Protein AF-0000000084550236 (afdb_homodimer)

Secondary structure (DSSP, 8-state):
--S--TTSBPPP-EEEETTS-EEEHHHHHHH-SS-EEEEEE---TT-HHHHHHHHHHHHTHHHHHHTTEEEEEEE---HHHHHHHHHHH--SS-EEE-TTSHHHHHTT--EE-TTSSB--SSSEE--EEEEE-TTSBEEEEEEESSSSSPPPHHHHHHHHHHHHHTB-/--S--TTSBPPP-EEEETTS-EEEHHHHHHH-SS-EEEEEE---TT-HHHHHHHHHHHHTHHHHHHTTEEEEEEE---HHHHHHHHHHH--SS-EEE-TTSHHHHHTT--EE-TTSSB--SSSEE--EEEEE-TTSBEEEEEEESSSSSPPPHHHHHHHHHHHHHTB-

InterPro domains:
  IPR000866 Alkyl hydroperoxide reductase subunit C/ Thiol specific antioxidant [PF00578] (7-140)
  IPR013766 Thioredoxin domain [PS51352] (4-165)
  IPR036249 Thioredoxin-like superfamily [SSF52833] (3-163)
  IPR050553 Thioredoxin family ResA/DsbE subfamily [PTHR42852] (9-162)

Radius of gyration: 19.86 Å; Cα contacts (8 Å, |Δi|>4): 661; chains: 2; bounding box: 47×57×42 Å

Solvent-accessible surface area (backbone atoms only — not comparable to full-atom values): 17914 Å² total; per-residue (Å²): 76,69,77,66,54,64,50,33,74,54,73,77,48,77,34,43,28,80,84,72,43,77,50,36,49,67,60,50,45,72,70,43,83,68,32,28,37,38,41,36,34,41,39,34,82,86,35,65,62,45,51,52,49,54,50,48,43,54,76,45,42,65,57,35,56,76,65,41,34,46,57,40,34,34,28,54,61,57,65,72,56,46,52,52,46,42,71,73,65,57,64,89,54,55,47,28,46,33,82,80,41,57,55,40,60,60,67,60,42,40,66,44,49,90,72,36,52,40,66,64,91,66,66,38,47,27,36,28,39,36,31,25,40,45,83,39,26,25,72,39,44,35,41,27,68,53,84,53,36,61,55,47,62,69,32,50,51,49,48,51,53,52,45,67,77,26,52,108,76,68,77,65,56,62,49,32,73,54,74,78,48,75,35,42,28,80,85,71,44,78,48,36,48,68,58,49,44,71,69,44,84,66,32,27,37,37,41,34,35,40,41,35,82,86,37,66,63,45,50,52,51,53,50,48,41,53,76,46,41,66,57,36,56,76,65,41,34,47,60,38,34,36,27,54,62,59,66,71,57,45,52,52,46,42,71,73,65,56,64,89,54,57,48,27,46,33,83,83,42,56,55,41,62,60,66,61,44,41,66,42,48,90,72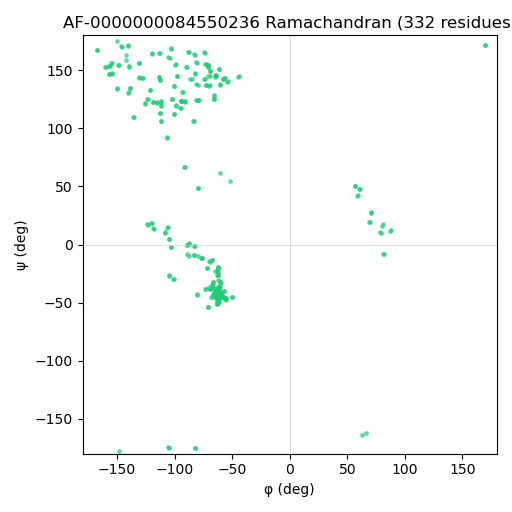,36,53,41,67,61,93,63,65,40,48,26,34,29,39,37,31,24,42,44,84,38,26,24,74,40,45,35,41,27,66,53,84,54,36,62,55,46,63,69,31,50,50,48,48,50,52,52,45,66,76,26,54,108

pLDDT: mean 95.62, std 6.01, range [46.59, 98.81]

Nearest PDB structures (foldseek):
  3hjp-assembly2_D  TM=8.798E-01  e=1.844E-13  Saccharolobus solfataricus
  5epf-assembly1_A  TM=8.541E-01  e=7.978E-12  Mycobacterium tuberculosis H37Rv
  5enu-assembly2_B  TM=8.609E-01  e=2.046E-11  Burkholderia ambifaria MC40-6
  3drn-assembly2_B  TM=8.701E-01  e=5.588E-11  Saccharolobus solfataricus
  3gkn-assembly1_A  TM=8.193E-01  e=4.082E-11  Xanthomonas campestris pv. campestris

Structure (mmCIF, N/CA/C/O backbone):
data_AF-0000000084550236-model_v1
#
loop_
_entity.id
_entity.type
_entity.pdbx_description
1 polymer 'Putative peroxiredoxin'
#
loop_
_atom_site.group_PDB
_atom_site.id
_atom_site.type_symbol
_atom_site.label_atom_id
_atom_site.label_alt_id
_atom_site.label_comp_id
_atom_site.label_asym_id
_atom_site.label_entity_id
_atom_site.label_seq_id
_atom_site.pdbx_PDB_ins_code
_atom_site.Cartn_x
_atom_site.Cartn_y
_atom_site.Cartn_z
_atom_site.occupancy
_atom_site.B_iso_or_equiv
_atom_site.auth_seq_id
_atom_site.auth_comp_id
_atom_site.auth_asym_id
_atom_site.auth_atom_id
_atom_site.pdbx_PDB_model_num
ATOM 1 N N . MET A 1 1 ? 1.562 -8.422 13.391 1 46.66 1 MET A N 1
ATOM 2 C CA . MET A 1 1 ? 0.254 -8.086 12.828 1 46.66 1 MET A CA 1
ATOM 3 C C . MET A 1 1 ? 0.052 -6.578 12.781 1 46.66 1 MET A C 1
ATOM 5 O O . MET A 1 1 ? 0.653 -5.84 13.562 1 46.66 1 MET A O 1
ATOM 9 N N . SER A 1 2 ? -0.593 -6.242 11.547 1 56.19 2 SER A N 1
ATOM 10 C CA . SER A 1 2 ? -0.972 -4.836 11.469 1 56.19 2 SER A CA 1
ATOM 11 C C . SER A 1 2 ? -1.612 -4.359 12.766 1 56.19 2 SER A C 1
ATOM 13 O O . SER A 1 2 ? -2.283 -5.129 13.453 1 56.19 2 SER A O 1
ATOM 15 N N . VAL A 1 3 ? -1.374 -3.135 13.125 1 72.88 3 VAL A N 1
ATOM 16 C CA . VAL A 1 3 ? -1.772 -2.545 14.398 1 72.88 3 VAL A CA 1
ATOM 17 C C . VAL A 1 3 ? -3.295 -2.486 14.484 1 72.88 3 VAL A C 1
ATOM 19 O O . VAL A 1 3 ? -3.861 -2.512 15.578 1 72.88 3 VAL A O 1
ATOM 22 N N . PHE A 1 4 ? -3.953 -2.502 13.383 1 90.69 4 PHE A N 1
ATOM 23 C CA . PHE A 1 4 ? -5.41 -2.508 13.398 1 90.69 4 PHE A CA 1
ATOM 24 C C . PHE A 1 4 ? -5.969 -3.016 12.078 1 90.69 4 PHE A C 1
ATOM 26 O O . PHE A 1 4 ? -5.285 -2.963 11.047 1 90.69 4 PHE A O 1
ATOM 33 N N . GLN A 1 5 ? -7.168 -3.594 12.133 1 94.44 5 GLN A N 1
ATOM 34 C CA . GLN A 1 5 ? -7.898 -4.113 10.984 1 94.44 5 GLN A CA 1
ATOM 35 C C . GLN A 1 5 ? -9.023 -3.166 10.57 1 94.44 5 GLN A C 1
ATOM 37 O O . GLN A 1 5 ? -9.32 -2.201 11.281 1 94.44 5 GLN A O 1
ATOM 42 N N . LEU A 1 6 ? -9.594 -3.396 9.43 1 97 6 LEU A N 1
ATOM 43 C CA . LEU A 1 6 ? -10.781 -2.637 9.062 1 97 6 LEU A CA 1
ATOM 44 C C . LEU A 1 6 ? -11.852 -2.738 10.141 1 97 6 LEU A C 1
ATOM 46 O O . LEU A 1 6 ? -12.023 -3.795 10.75 1 97 6 LEU A O 1
ATOM 50 N N . ASN A 1 7 ? -12.508 -1.685 10.406 1 97.44 7 ASN A N 1
ATOM 51 C CA . ASN A 1 7 ? -13.625 -1.585 11.336 1 97.44 7 ASN A CA 1
ATOM 52 C C . ASN A 1 7 ? -13.141 -1.446 12.781 1 97.44 7 ASN A C 1
ATOM 54 O O . ASN A 1 7 ? -13.945 -1.234 13.688 1 97.44 7 ASN A O 1
ATOM 58 N N . ASP A 1 8 ? -11.867 -1.597 13.016 1 97.56 8 ASP A N 1
ATOM 59 C CA . ASP A 1 8 ? -11.305 -1.291 14.32 1 97.56 8 ASP A CA 1
ATOM 60 C C . ASP A 1 8 ? -11.289 0.215 14.578 1 97.56 8 ASP A C 1
ATOM 62 O O . ASP A 1 8 ? -11.297 1.01 13.633 1 97.56 8 ASP A O 1
ATOM 66 N N . GLN A 1 9 ? -11.312 0.569 15.859 1 97.25 9 GLN A N 1
ATOM 67 C CA . GLN A 1 9 ? -11.039 1.955 16.219 1 97.25 9 GLN A CA 1
ATOM 68 C C . GLN A 1 9 ? -9.602 2.342 15.891 1 97.25 9 GLN A C 1
ATOM 70 O O . GLN A 1 9 ? -8.664 1.632 16.25 1 97.25 9 GLN A O 1
ATOM 75 N N . ALA A 1 10 ? -9.484 3.398 15.117 1 97.81 10 ALA A N 1
ATOM 76 C CA . ALA A 1 10 ? -8.133 3.861 14.82 1 97.81 10 ALA A CA 1
ATOM 77 C C . ALA A 1 10 ? -7.418 4.336 16.078 1 97.81 10 ALA A C 1
ATOM 79 O O . ALA A 1 10 ? -8.047 4.902 16.984 1 97.81 10 ALA A O 1
ATOM 80 N N . PRO A 1 11 ? -6.164 4.121 16.156 1 97.81 11 PRO A N 1
ATOM 81 C CA . PRO A 1 11 ? -5.418 4.656 17.297 1 97.81 11 PRO A CA 1
ATOM 82 C C . PRO A 1 11 ? -5.535 6.176 17.422 1 97.81 11 PRO A C 1
ATOM 84 O O . PRO A 1 11 ? -5.539 6.883 16.406 1 97.81 11 PRO A O 1
ATOM 87 N N . ASP A 1 12 ? -5.613 6.594 18.625 1 97.56 12 ASP A N 1
ATOM 88 C CA . ASP A 1 12 ? -5.676 8.031 18.875 1 97.56 12 ASP A CA 1
ATOM 89 C C . ASP A 1 12 ? -4.332 8.695 18.594 1 97.56 12 ASP A C 1
ATOM 91 O O . ASP A 1 12 ? -3.289 8.039 18.609 1 97.56 12 ASP A O 1
ATOM 95 N N . PHE A 1 13 ? -4.41 9.969 18.234 1 98.12 13 PHE A N 1
ATOM 96 C CA . PHE A 1 13 ? -3.195 10.75 18.062 1 98.12 13 PHE A CA 1
ATOM 97 C C . PHE A 1 13 ? -3.445 12.211 18.422 1 98.12 13 PHE A C 1
ATOM 99 O O . PHE A 1 13 ? -4.59 12.664 18.438 1 98.12 13 PHE A O 1
ATOM 106 N N . LYS A 1 14 ? -2.393 12.852 18.797 1 98.12 14 LYS A N 1
ATOM 107 C CA . LYS A 1 14 ? -2.354 14.289 19.047 1 98.12 14 LYS A CA 1
ATOM 108 C C . LYS A 1 14 ? -1.112 14.93 18.438 1 98.12 14 LYS A C 1
ATOM 110 O O . LYS A 1 14 ? 0.011 14.656 18.859 1 98.12 14 LYS A O 1
ATOM 115 N N . LEU A 1 15 ? -1.327 15.711 17.406 1 98.38 15 LEU A N 1
ATOM 116 C CA . LEU A 1 15 ? -0.234 16.328 16.656 1 98.38 15 LEU A CA 1
ATOM 117 C C . LEU A 1 15 ? -0.474 17.812 16.469 1 98.38 15 LEU A C 1
ATOM 119 O O . LEU A 1 15 ? -1.616 18.281 16.531 1 98.38 15 LEU A O 1
ATOM 123 N N . THR A 1 16 ? 0.614 18.531 16.266 1 97.94 16 THR A N 1
ATOM 124 C CA . THR A 1 16 ? 0.529 19.953 15.969 1 97.94 16 THR A CA 1
ATOM 125 C C . THR A 1 16 ? 0.694 20.203 14.469 1 97.94 16 THR A C 1
ATOM 127 O O . THR A 1 16 ? 1.575 19.625 13.828 1 97.94 16 THR A O 1
ATOM 130 N N . GLY A 1 17 ? -0.164 21.094 13.914 1 97.69 17 GLY A N 1
ATOM 131 C CA . GLY A 1 17 ? -0.051 21.453 12.508 1 97.69 17 GLY A CA 1
ATOM 132 C C . GLY A 1 17 ? 0.907 22.594 12.266 1 97.69 17 GLY A C 1
ATOM 133 O O . GLY A 1 17 ? 1.314 23.281 13.203 1 97.69 17 GLY A O 1
ATOM 134 N N . LEU A 1 18 ? 1.233 22.719 11.023 1 96.44 18 LEU A N 1
ATOM 135 C CA . LEU A 1 18 ? 2.047 23.875 10.641 1 96.44 18 LEU A CA 1
ATOM 136 C C . LEU A 1 18 ? 1.309 25.172 10.922 1 96.44 18 LEU A C 1
ATOM 138 O O . LEU A 1 18 ? 1.926 26.234 10.992 1 96.44 18 LEU A O 1
ATOM 142 N N . ASP A 1 19 ? 0.058 25.094 11.055 1 95.19 19 ASP A N 1
ATOM 143 C CA . ASP A 1 19 ? -0.766 26.25 11.391 1 95.19 19 ASP A CA 1
ATOM 144 C C . ASP A 1 19 ? -0.766 26.5 12.898 1 95.19 19 ASP A C 1
ATOM 146 O O . ASP A 1 19 ? -1.503 27.359 13.391 1 95.19 19 ASP A O 1
ATOM 150 N N . ARG A 1 20 ? -0.09 25.688 13.703 1 95.44 20 ARG A N 1
ATOM 151 C CA . ARG A 1 20 ? 0.132 25.812 15.141 1 95.44 20 ARG A CA 1
ATOM 152 C C . ARG A 1 20 ? -1.101 25.359 15.922 1 95.44 20 ARG A C 1
ATOM 154 O O . ARG A 1 20 ? -1.17 25.547 17.141 1 95.44 20 ARG A O 1
ATOM 161 N N . LYS A 1 21 ? -1.984 24.797 15.242 1 96.88 21 LYS A N 1
ATOM 162 C CA . LYS A 1 21 ? -3.143 24.203 15.906 1 96.88 21 LYS A CA 1
ATOM 163 C C . LYS A 1 21 ? -2.873 22.75 16.297 1 96.88 21 LYS A C 1
ATOM 165 O O . LYS A 1 21 ? -2.055 22.078 15.672 1 96.88 21 LYS A O 1
ATOM 170 N N . GLU A 1 22 ? -3.586 22.359 17.344 1 97.44 22 GLU A N 1
ATOM 171 C CA . GLU A 1 22 ? -3.5 20.969 17.781 1 97.44 22 GLU A CA 1
ATOM 172 C C . GLU A 1 22 ? -4.605 20.125 17.156 1 97.44 22 GLU A C 1
ATOM 174 O O . GLU A 1 22 ? -5.77 20.531 17.156 1 97.44 22 GLU A O 1
ATOM 179 N N . TYR A 1 23 ? -4.234 19.047 16.625 1 97.62 23 TYR A N 1
ATOM 180 C CA . TYR A 1 23 ? -5.16 18.078 16.062 1 97.62 23 TYR A CA 1
ATOM 181 C C . TYR A 1 23 ? -5.172 16.797 16.891 1 97.62 23 TYR A C 1
ATOM 183 O O . TYR A 1 23 ? -4.188 16.062 16.906 1 97.62 23 TYR A O 1
ATOM 191 N N . HIS A 1 24 ? -6.188 16.641 17.594 1 97.88 24 HIS A N 1
ATOM 192 C CA . HIS A 1 24 ? -6.434 15.469 18.422 1 97.88 24 HIS A CA 1
ATOM 193 C C . HIS A 1 24 ? -7.594 14.641 17.891 1 97.88 24 HIS A C 1
ATOM 195 O O . HIS A 1 24 ? -8.719 15.141 17.781 1 97.88 24 HIS A O 1
ATOM 201 N N . LEU A 1 25 ? -7.32 13.352 17.531 1 97.62 25 LEU A N 1
ATOM 202 C CA . LEU A 1 25 ? -8.344 12.539 16.875 1 97.62 25 LEU A CA 1
ATOM 203 C C . LEU A 1 25 ? -9.617 12.492 17.719 1 97.62 25 LEU A C 1
ATOM 205 O O . LEU A 1 25 ? -10.719 12.703 17.203 1 97.62 25 LEU A O 1
ATOM 209 N N . ALA A 1 26 ? -9.484 12.273 19 1 96.31 26 ALA A N 1
ATOM 210 C CA . ALA A 1 26 ? -10.641 12.172 19.891 1 96.31 26 ALA A CA 1
ATOM 211 C C . ALA A 1 26 ? -11.492 13.438 19.828 1 96.31 26 ALA A C 1
ATOM 213 O O . ALA A 1 26 ? -12.719 13.359 19.734 1 96.31 26 ALA A O 1
ATOM 214 N N . ASP A 1 27 ? -10.828 14.547 19.875 1 96.31 27 ASP A N 1
ATOM 215 C CA . ASP A 1 27 ? -11.523 15.82 19.812 1 96.31 27 ASP A CA 1
ATOM 216 C C . ASP A 1 27 ? -12.195 16.016 18.453 1 96.31 27 ASP A C 1
ATOM 218 O O . ASP A 1 27 ? -13.328 16.516 18.391 1 96.31 27 ASP A O 1
ATOM 222 N N . MET A 1 28 ? -11.508 15.656 17.406 1 95.56 28 MET A N 1
ATOM 223 C CA . MET A 1 28 ? -12.031 15.805 16.047 1 95.56 28 MET A CA 1
ATOM 224 C C . MET A 1 28 ? -13.281 14.945 15.852 1 95.56 28 MET A C 1
ATOM 226 O O . MET A 1 28 ? -14.227 15.367 15.188 1 95.56 28 MET A O 1
ATOM 230 N N . LEU A 1 29 ? -13.25 13.75 16.391 1 94.94 29 LEU A N 1
ATOM 231 C CA . LEU A 1 29 ? -14.391 12.844 16.266 1 94.94 29 LEU A CA 1
ATOM 232 C C . LEU A 1 29 ? -15.594 13.375 17.031 1 94.94 29 LEU A C 1
ATOM 234 O O . LEU A 1 29 ? -16.734 13.219 16.609 1 94.94 29 LEU A O 1
ATOM 238 N N . GLU A 1 30 ? -15.375 13.992 18.109 1 93.56 30 GLU A N 1
ATOM 239 C CA . GLU A 1 30 ? -16.438 14.555 18.922 1 93.56 30 GLU A CA 1
ATOM 240 C C . GLU A 1 30 ? -17.094 15.75 18.234 1 93.56 30 GLU A C 1
ATOM 242 O O . GLU A 1 30 ? -18.312 15.93 18.312 1 93.56 30 GLU A O 1
ATOM 247 N N . GLN A 1 31 ? -16.281 16.484 17.609 1 86.81 31 GLN A N 1
ATOM 248 C CA . GLN A 1 31 ? -16.75 17.719 16.984 1 86.81 31 GLN A CA 1
ATOM 249 C C . GLN A 1 31 ? -17.219 17.453 15.547 1 86.81 31 GLN A C 1
ATOM 251 O O . GLN A 1 31 ? -17.766 18.344 14.898 1 86.81 31 GLN A O 1
ATOM 256 N N . ASN A 1 32 ? -17.125 16.281 15.172 1 71.25 32 ASN A N 1
ATOM 257 C CA . ASN A 1 32 ? -17.219 15.953 13.75 1 71.25 32 ASN A CA 1
ATOM 258 C C . ASN A 1 32 ? -18.672 15.922 13.273 1 71.25 32 ASN A C 1
ATOM 260 O O . ASN A 1 32 ? -19.531 15.375 13.953 1 71.25 32 ASN A O 1
ATOM 264 N N . ASP A 1 33 ? -18.906 16.641 12.359 1 78.94 33 ASP A N 1
ATOM 265 C CA . ASP A 1 33 ? -20.188 16.703 11.656 1 78.94 33 ASP A CA 1
ATOM 266 C C . ASP A 1 33 ? -20.312 15.547 10.656 1 78.94 33 ASP A C 1
ATOM 268 O O . ASP A 1 33 ? -20.625 15.766 9.484 1 78.94 33 ASP A O 1
ATOM 272 N N . GLU A 1 34 ? -20.047 14.438 11.062 1 86.81 34 GLU A N 1
ATOM 273 C CA . GLU A 1 34 ? -20.234 13.219 10.281 1 86.81 34 GLU A CA 1
ATOM 274 C C . GLU A 1 34 ? -19.219 13.141 9.141 1 86.81 34 GLU A C 1
ATOM 276 O O . GLU A 1 34 ? -19.516 12.578 8.078 1 86.81 34 GLU A O 1
ATOM 281 N N . LYS A 1 35 ? -18.125 13.742 9.367 1 94.38 35 LYS A N 1
ATOM 282 C CA . LYS A 1 35 ? -17.094 13.727 8.336 1 94.38 35 LYS A CA 1
ATOM 283 C C . LYS A 1 35 ? -16.219 12.477 8.453 1 94.38 35 LYS A C 1
ATOM 285 O O . LYS A 1 35 ? -15.922 12.023 9.555 1 94.38 35 LYS A O 1
ATOM 290 N N . TRP A 1 36 ? -15.883 12 7.266 1 98.06 36 TRP A N 1
ATOM 291 C CA . TRP A 1 36 ? -14.789 11.031 7.234 1 98.06 36 TRP A CA 1
ATOM 292 C C . TRP A 1 36 ? -13.438 11.734 7.285 1 98.06 36 TRP A C 1
ATOM 294 O O . TRP A 1 36 ? -13.344 12.938 7 1 98.06 36 TRP A O 1
ATOM 304 N N . LEU A 1 37 ? -12.406 11.016 7.742 1 98.19 37 LEU A N 1
ATOM 305 C CA . LEU A 1 37 ? -11.039 11.523 7.777 1 98.19 37 LEU A CA 1
ATOM 306 C C . LEU A 1 37 ? -10.141 10.727 6.844 1 98.19 37 LEU A C 1
ATOM 308 O O . LEU A 1 37 ? -10.117 9.492 6.902 1 98.19 37 LEU A O 1
ATOM 312 N N . LEU A 1 38 ? -9.555 11.375 5.957 1 98.56 38 LEU A N 1
ATOM 313 C CA . LEU A 1 38 ? -8.484 10.789 5.164 1 98.56 38 LEU A CA 1
ATOM 314 C C . LEU A 1 38 ? -7.117 11.234 5.68 1 98.56 38 LEU A C 1
ATOM 316 O O . LEU A 1 38 ? -6.781 12.422 5.602 1 98.56 38 LEU A O 1
ATOM 320 N N . LEU A 1 39 ? -6.355 10.297 6.238 1 98.75 39 LEU A N 1
ATOM 321 C CA . LEU A 1 39 ? -5.023 10.547 6.777 1 98.75 39 LEU A CA 1
ATOM 322 C C . LEU A 1 39 ? -3.949 10.055 5.812 1 98.75 39 LEU A C 1
ATOM 324 O O . LEU A 1 39 ? -3.957 8.891 5.406 1 98.75 39 LEU A O 1
ATOM 328 N N . ILE A 1 40 ? -3.064 10.938 5.461 1 98.75 40 ILE A N 1
ATOM 329 C CA . ILE A 1 40 ? -1.996 10.586 4.531 1 98.75 40 ILE A CA 1
ATOM 330 C C . ILE A 1 40 ? -0.641 10.914 5.152 1 98.75 40 ILE A C 1
ATOM 332 O O . ILE A 1 40 ? -0.386 12.055 5.535 1 98.75 40 ILE A O 1
ATOM 336 N N . TYR A 1 41 ? 0.158 9.93 5.27 1 98.75 41 TYR A N 1
ATOM 337 C CA . TYR A 1 41 ? 1.542 10.125 5.688 1 98.75 41 TYR A CA 1
ATOM 338 C C . TYR A 1 41 ? 2.465 10.234 4.48 1 98.75 41 TYR A C 1
ATOM 340 O O . TYR A 1 41 ? 2.451 9.375 3.6 1 98.75 41 TYR A O 1
ATOM 348 N N . PHE A 1 42 ? 3.203 11.312 4.387 1 98.5 42 PHE A N 1
ATOM 349 C CA . PHE A 1 42 ? 4.137 11.453 3.275 1 98.5 42 PHE A CA 1
ATOM 350 C C . PHE A 1 42 ? 5.566 11.578 3.781 1 98.5 42 PHE A C 1
ATOM 352 O O . PHE A 1 42 ? 5.789 11.867 4.961 1 98.5 42 PHE A O 1
ATOM 359 N N . ARG A 1 43 ? 6.582 11.414 2.949 1 98.19 43 ARG A N 1
ATOM 360 C CA . ARG A 1 43 ? 7.984 11.312 3.348 1 98.19 43 ARG A CA 1
ATOM 361 C C . ARG A 1 43 ? 8.516 12.648 3.84 1 98.19 43 ARG A C 1
ATOM 363 O O . ARG A 1 43 ? 9.086 12.734 4.93 1 98.19 43 ARG A O 1
ATOM 370 N N . GLY A 1 44 ? 8.32 13.594 2.984 1 97.75 44 GLY A N 1
ATOM 371 C CA . GLY A 1 44 ? 8.836 14.922 3.252 1 97.75 44 GLY A CA 1
ATOM 372 C C . GLY A 1 44 ? 8.75 15.852 2.053 1 97.75 44 GLY A C 1
ATOM 373 O O . GLY A 1 44 ? 8.453 15.406 0.942 1 97.75 44 GLY A O 1
ATOM 374 N N . SER A 1 45 ? 9.047 17.109 2.324 1 97.44 45 SER A N 1
ATOM 375 C CA . SER A 1 45 ? 8.953 18.125 1.288 1 97.44 45 SER A CA 1
ATOM 376 C C . SER A 1 45 ? 10.031 17.953 0.229 1 97.44 45 SER A C 1
ATOM 378 O O . SER A 1 45 ? 9.93 18.5 -0.87 1 97.44 45 SER A O 1
ATOM 380 N N . TRP A 1 46 ? 11.039 17.188 0.494 1 97 46 TRP A N 1
ATOM 381 C CA . TRP A 1 46 ? 12.172 16.984 -0.405 1 97 46 TRP A CA 1
ATOM 382 C C . TRP A 1 46 ? 11.852 15.93 -1.457 1 97 46 TRP A C 1
ATOM 384 O O . TRP A 1 46 ? 12.641 15.703 -2.377 1 97 46 TRP A O 1
ATOM 394 N N . CYS A 1 47 ? 10.82 15.266 -1.36 1 97.12 47 CYS A N 1
ATOM 395 C CA . CYS A 1 47 ? 10.461 14.148 -2.225 1 97.12 47 CYS A CA 1
ATOM 396 C C . CYS A 1 47 ? 9.562 14.609 -3.367 1 97.12 47 CYS A C 1
ATOM 398 O O . CYS A 1 47 ? 8.398 14.945 -3.152 1 97.12 47 CYS A O 1
ATOM 400 N N . PRO A 1 48 ? 9.969 14.5 -4.578 1 96.69 48 PRO A N 1
ATOM 401 C CA . PRO A 1 48 ? 9.18 14.984 -5.711 1 96.69 48 PRO A CA 1
ATOM 402 C C . PRO A 1 48 ? 7.852 14.242 -5.863 1 96.69 48 PRO A C 1
ATOM 404 O O . PRO A 1 48 ? 6.828 14.852 -6.18 1 96.69 48 PRO A O 1
ATOM 407 N N . ALA A 1 49 ? 7.891 12.953 -5.68 1 95.88 49 ALA A N 1
ATOM 408 C CA . ALA A 1 49 ? 6.652 12.18 -5.766 1 95.88 49 ALA A CA 1
ATOM 409 C C . ALA A 1 49 ? 5.645 12.641 -4.719 1 95.88 49 ALA A C 1
ATOM 411 O O . ALA A 1 49 ? 4.438 12.672 -4.977 1 95.88 49 ALA A O 1
ATOM 412 N N . CYS A 1 50 ? 6.078 13 -3.543 1 97.12 50 CYS A N 1
ATOM 413 C CA . CYS A 1 50 ? 5.219 13.531 -2.486 1 97.12 50 CYS A CA 1
ATOM 414 C C . CYS A 1 50 ? 4.605 14.859 -2.898 1 97.12 50 CYS A C 1
ATOM 416 O O . CYS A 1 50 ? 3.402 15.07 -2.73 1 97.12 50 CYS A O 1
ATOM 418 N N . MET A 1 51 ? 5.449 15.711 -3.453 1 97.38 51 MET A N 1
ATOM 419 C CA . MET A 1 51 ? 4.957 17.031 -3.861 1 97.38 51 MET A CA 1
ATOM 420 C C . MET A 1 51 ? 3.914 16.891 -4.965 1 97.38 51 MET A C 1
ATOM 422 O O . MET A 1 51 ? 2.891 17.578 -4.941 1 97.38 51 MET A O 1
ATOM 426 N N . GLU A 1 52 ? 4.184 16.016 -5.859 1 96.69 52 GLU A N 1
ATOM 427 C CA . GLU A 1 52 ? 3.215 15.781 -6.93 1 96.69 52 GLU A CA 1
ATOM 428 C C . GLU A 1 52 ? 1.878 15.312 -6.367 1 96.69 52 GLU A C 1
ATOM 430 O O . GLU A 1 52 ? 0.82 15.773 -6.793 1 96.69 52 GLU A O 1
ATOM 435 N N . GLU A 1 53 ? 1.938 14.43 -5.477 1 96.69 53 GLU A N 1
ATOM 436 C CA . GLU A 1 53 ? 0.725 13.898 -4.859 1 96.69 53 GLU A CA 1
ATOM 437 C C . GLU A 1 53 ? -0.034 15 -4.117 1 96.69 53 GLU A C 1
ATOM 439 O O . GLU A 1 53 ? -1.249 15.133 -4.273 1 96.69 53 GLU A O 1
ATOM 444 N N . LEU A 1 54 ? 0.653 15.75 -3.273 1 97.69 54 LEU A N 1
ATOM 445 C CA . LEU A 1 54 ? 0.007 16.797 -2.492 1 97.69 54 LEU A CA 1
ATOM 446 C C . LEU A 1 54 ? -0.607 17.859 -3.404 1 97.69 54 LEU A C 1
ATOM 448 O O . LEU A 1 54 ? -1.701 18.359 -3.133 1 97.69 54 LEU A O 1
ATOM 452 N N . ASP A 1 55 ? 0.0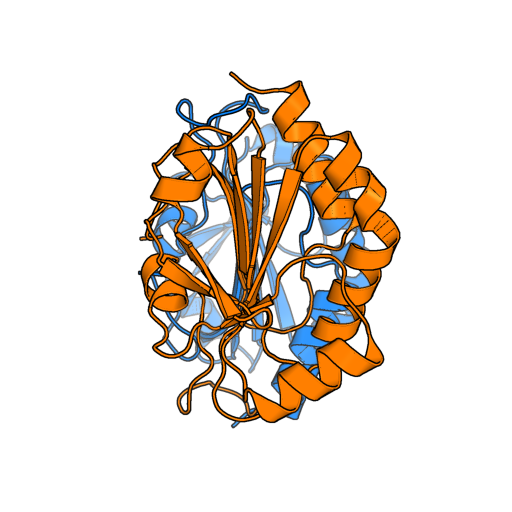72 18.141 -4.512 1 98 55 ASP A N 1
ATOM 453 C CA . ASP A 1 55 ? -0.474 19.078 -5.496 1 98 55 ASP A CA 1
ATOM 454 C C . ASP A 1 55 ? -1.755 18.531 -6.121 1 98 55 ASP A C 1
ATOM 456 O O . ASP A 1 55 ? -2.729 19.266 -6.301 1 98 55 ASP A O 1
ATOM 460 N N . GLU A 1 56 ? -1.701 17.297 -6.422 1 97 56 GLU A N 1
ATOM 461 C CA . GLU A 1 56 ? -2.887 16.656 -6.992 1 97 56 GLU A CA 1
ATOM 462 C C . GLU A 1 56 ? -4.051 16.688 -6.008 1 97 56 GLU A C 1
ATOM 464 O O . GLU A 1 56 ? -5.203 16.891 -6.402 1 97 56 GLU A O 1
ATOM 469 N N . LEU A 1 57 ? -3.785 16.406 -4.766 1 97.5 57 LEU A N 1
ATOM 470 C CA . LEU A 1 57 ? -4.809 16.453 -3.727 1 97.5 57 LEU A CA 1
ATOM 471 C C . LEU A 1 57 ? -5.395 17.859 -3.611 1 97.5 57 LEU A C 1
ATOM 473 O O . LEU A 1 57 ? -6.613 18.016 -3.512 1 97.5 57 LEU A O 1
ATOM 477 N N . GLU A 1 58 ? -4.547 18.844 -3.664 1 97.69 58 GLU A N 1
ATOM 478 C CA . GLU A 1 58 ? -5.008 20.234 -3.615 1 97.69 58 GLU A CA 1
ATOM 479 C C . GLU A 1 58 ? -5.914 20.547 -4.801 1 97.69 58 GLU A C 1
ATOM 481 O O . GLU A 1 58 ? -6.961 21.172 -4.637 1 97.69 58 GLU A O 1
ATOM 486 N N . ASP A 1 59 ? -5.52 20.078 -5.973 1 96.88 59 ASP A N 1
ATOM 487 C CA . ASP A 1 59 ? -6.273 20.328 -7.195 1 96.88 59 ASP A CA 1
ATOM 488 C C . ASP A 1 59 ? -7.672 19.719 -7.117 1 96.88 59 ASP A C 1
ATOM 490 O O . ASP A 1 59 ? -8.586 20.156 -7.812 1 96.88 59 ASP A O 1
ATOM 494 N N . THR A 1 60 ? -7.82 18.75 -6.215 1 95.75 60 THR A N 1
ATOM 495 C CA . THR A 1 60 ? -9.102 18.047 -6.156 1 95.75 60 THR A CA 1
ATOM 496 C C . THR A 1 60 ? -9.742 18.203 -4.781 1 95.75 60 THR A C 1
ATOM 498 O O . THR A 1 60 ? -10.586 17.406 -4.387 1 95.75 60 THR A O 1
ATOM 501 N N . ILE A 1 61 ? -9.32 19.141 -4.047 1 96.5 61 ILE A N 1
ATOM 502 C CA . ILE A 1 61 ? -9.734 19.312 -2.662 1 96.5 61 ILE A CA 1
ATOM 503 C C . ILE A 1 61 ? -11.25 19.531 -2.605 1 96.5 61 ILE A C 1
ATOM 505 O O . ILE A 1 61 ? -11.906 19.141 -1.64 1 96.5 61 ILE A O 1
ATOM 509 N N . SER A 1 62 ? -11.844 20.141 -3.623 1 96.38 62 SER A N 1
ATOM 510 C CA . SER A 1 62 ? -13.273 20.406 -3.682 1 96.38 62 SER A CA 1
ATOM 511 C C . SER A 1 62 ? -14.078 19.109 -3.611 1 96.38 62 SER A C 1
ATOM 513 O O . SER A 1 62 ? -15.172 19.078 -3.045 1 96.38 62 SER A O 1
ATOM 515 N N . TYR A 1 63 ? -13.5 18.062 -4.172 1 95.75 63 TYR A N 1
ATOM 516 C CA . TYR A 1 63 ? -14.172 16.766 -4.086 1 95.75 63 TYR A CA 1
ATOM 517 C C . TYR A 1 63 ? -14.312 16.328 -2.633 1 95.75 63 TYR A C 1
ATOM 519 O O . TYR A 1 63 ? -15.383 15.891 -2.211 1 95.75 63 TYR A O 1
ATOM 527 N N . PHE A 1 64 ? -13.305 16.375 -1.931 1 95.69 64 PHE A N 1
ATOM 528 C CA . PHE A 1 64 ? -13.297 15.906 -0.551 1 95.69 64 PHE A CA 1
ATOM 529 C C . PHE A 1 64 ? -14.242 16.734 0.308 1 95.69 64 PHE A C 1
ATOM 531 O O . PHE A 1 64 ? -15 16.188 1.113 1 95.69 64 PHE A O 1
ATOM 538 N N . ASN A 1 65 ? -14.211 18.031 0.049 1 94.12 65 ASN A N 1
ATOM 539 C CA . ASN A 1 65 ? -15.125 18.906 0.775 1 94.12 65 ASN A CA 1
ATOM 540 C C . ASN A 1 65 ? -16.578 18.578 0.462 1 94.12 65 ASN A C 1
ATOM 542 O O . ASN A 1 65 ? -17.406 18.453 1.372 1 94.12 65 ASN A O 1
ATOM 546 N N . LYS A 1 66 ? -16.828 18.406 -0.755 1 94.88 66 LYS A N 1
ATOM 547 C CA . LYS A 1 66 ? -18.188 18.125 -1.209 1 94.88 66 LYS A CA 1
ATOM 548 C C . LYS A 1 66 ? -18.703 16.812 -0.638 1 94.88 66 LYS A C 1
ATOM 550 O O . LYS A 1 66 ? -19.891 16.641 -0.404 1 94.88 66 LYS A O 1
ATOM 555 N N . HIS A 1 67 ? -17.781 15.938 -0.331 1 94.31 67 HIS A N 1
ATOM 556 C CA . HIS A 1 67 ? -18.172 14.617 0.137 1 94.31 67 HIS A CA 1
ATOM 557 C C . HIS A 1 67 ? -17.938 14.461 1.635 1 94.31 67 HIS A C 1
ATOM 559 O O . HIS A 1 67 ? -17.828 13.344 2.141 1 94.31 67 HIS A O 1
ATOM 565 N N . ASN A 1 68 ? -17.734 15.5 2.293 1 94.94 68 ASN A N 1
ATOM 566 C CA . ASN A 1 68 ? -17.609 15.555 3.746 1 94.94 68 ASN A CA 1
ATOM 567 C C . ASN A 1 68 ? -16.438 14.711 4.242 1 94.94 68 ASN A C 1
ATOM 569 O O . ASN A 1 68 ? -16.594 13.898 5.156 1 94.94 68 ASN A O 1
ATOM 573 N N . ILE A 1 69 ? -15.336 14.898 3.59 1 96.81 69 ILE A N 1
ATOM 574 C CA . ILE A 1 69 ? -14.094 14.227 3.967 1 96.81 69 ILE A CA 1
ATOM 575 C C . ILE A 1 69 ? -13.039 15.258 4.336 1 96.81 69 ILE A C 1
ATOM 577 O O . ILE A 1 69 ? -12.703 16.125 3.531 1 96.81 69 ILE A O 1
ATOM 581 N N . SER A 1 70 ? -12.531 15.156 5.52 1 96.38 70 SER A N 1
ATOM 582 C CA . SER A 1 70 ? -11.422 16 5.941 1 96.38 70 SER A CA 1
ATOM 583 C C . SER A 1 70 ? -10.078 15.344 5.637 1 96.38 70 SER A C 1
ATOM 585 O O . SER A 1 70 ? -9.82 14.219 6.082 1 96.38 70 SER A O 1
ATOM 587 N N . LEU A 1 71 ? -9.312 16.016 4.906 1 97.5 71 LEU A N 1
ATOM 588 C CA . LEU A 1 71 ? -7.984 15.539 4.539 1 97.5 71 LEU A CA 1
ATOM 589 C C . LEU A 1 71 ? -6.926 16.062 5.5 1 97.5 71 LEU A C 1
ATOM 591 O O . LEU A 1 71 ? -6.844 17.281 5.734 1 97.5 71 LEU A O 1
ATOM 595 N N . LEU A 1 72 ? -6.164 15.195 6.125 1 98.19 72 LEU A N 1
ATOM 596 C CA . LEU A 1 72 ? -5.008 15.531 6.949 1 98.19 72 LEU A CA 1
ATOM 597 C C . LEU A 1 72 ? -3.746 14.859 6.418 1 98.19 72 LEU A C 1
ATOM 599 O O . LEU A 1 72 ? -3.754 13.664 6.121 1 98.19 72 LEU A O 1
ATOM 603 N N . THR A 1 73 ? -2.734 15.609 6.324 1 98.69 73 THR A N 1
ATOM 604 C CA . THR A 1 73 ? -1.443 15.062 5.934 1 98.69 73 THR A CA 1
ATOM 605 C C . THR A 1 73 ? -0.454 15.125 7.09 1 98.69 73 THR A C 1
ATOM 607 O O . THR A 1 73 ? -0.49 16.062 7.895 1 98.69 73 THR A O 1
ATOM 610 N N . ILE A 1 74 ? 0.313 14.117 7.199 1 98.81 74 ILE A N 1
ATOM 611 C CA . ILE A 1 74 ? 1.243 13.961 8.312 1 98.81 74 ILE A CA 1
ATOM 612 C C . ILE A 1 74 ? 2.646 13.68 7.773 1 98.81 74 ILE A C 1
ATOM 614 O O . ILE A 1 74 ? 2.807 12.961 6.781 1 98.81 74 ILE A O 1
ATOM 618 N N . THR A 1 75 ? 3.658 14.227 8.438 1 98.69 75 THR A N 1
ATOM 619 C CA . THR A 1 75 ? 5.035 13.953 8.039 1 98.69 75 THR A CA 1
ATOM 620 C C . THR A 1 75 ? 5.988 14.18 9.203 1 98.69 75 THR A C 1
ATOM 622 O O . THR A 1 75 ? 5.629 14.82 10.195 1 98.69 75 THR A O 1
ATOM 625 N N . HIS A 1 76 ? 7.047 13.5 9.133 1 97.81 76 HIS A N 1
ATOM 626 C CA . HIS A 1 76 ? 8.219 13.828 9.938 1 97.81 76 HIS A CA 1
ATOM 627 C C . HIS A 1 76 ? 9.312 14.453 9.086 1 97.81 76 HIS A C 1
ATOM 629 O O . HIS A 1 76 ? 10.031 13.742 8.375 1 97.81 76 HIS A O 1
ATOM 635 N N . ASP A 1 77 ? 9.398 15.656 8.953 1 95.62 77 ASP A N 1
ATOM 636 C CA . ASP A 1 77 ? 10.367 16.453 8.195 1 95.62 77 ASP A CA 1
ATOM 637 C C . ASP A 1 77 ? 10.758 17.703 8.969 1 95.62 77 ASP A C 1
ATOM 639 O O . ASP A 1 77 ? 10.195 18 10.023 1 95.62 77 ASP A O 1
ATOM 643 N N . GLU A 1 78 ? 11.727 18.406 8.516 1 94.69 78 GLU A N 1
ATOM 644 C CA . GLU A 1 78 ? 12.195 19.625 9.172 1 94.69 78 GLU A CA 1
ATOM 645 C C . GLU A 1 78 ? 11.164 20.75 9.047 1 94.69 78 GLU A C 1
ATOM 647 O O . GLU A 1 78 ? 10.641 21.016 7.957 1 94.69 78 GLU A O 1
ATOM 652 N N . LYS A 1 79 ? 10.992 21.438 10.141 1 94.25 79 LYS A N 1
ATOM 653 C CA . LYS A 1 79 ? 9.969 22.484 10.195 1 94.25 79 LYS A CA 1
ATOM 654 C C . LYS A 1 79 ? 10.25 23.578 9.18 1 94.25 79 LYS A C 1
ATOM 656 O O . LYS A 1 79 ? 9.344 24.031 8.484 1 94.25 79 LYS A O 1
ATOM 661 N N . THR A 1 80 ? 11.508 23.984 9.078 1 95.75 80 THR A N 1
ATOM 662 C CA . THR A 1 80 ? 11.883 25.047 8.164 1 95.75 80 THR A CA 1
ATOM 663 C C . THR A 1 80 ? 11.555 24.672 6.723 1 95.75 80 THR A C 1
ATOM 665 O O . THR A 1 80 ? 11.047 25.484 5.953 1 95.75 80 THR A O 1
ATOM 668 N N . ALA A 1 81 ? 11.797 23.453 6.355 1 96.88 81 ALA A N 1
ATOM 669 C CA . ALA A 1 81 ? 11.508 22.953 5.012 1 96.88 81 ALA A CA 1
ATOM 670 C C . ALA A 1 81 ? 10 22.922 4.762 1 96.88 81 ALA A C 1
ATOM 672 O O . ALA A 1 81 ? 9.539 23.266 3.668 1 96.88 81 ALA A O 1
ATOM 673 N N . LEU A 1 82 ? 9.312 22.594 5.734 1 97.25 82 LEU A N 1
ATOM 674 C CA . LEU A 1 82 ? 7.867 22.484 5.605 1 97.25 82 LEU A CA 1
ATOM 675 C C . LEU A 1 82 ? 7.223 23.859 5.516 1 97.25 82 LEU A C 1
ATOM 677 O O . LEU A 1 82 ? 6.223 24.031 4.82 1 97.25 82 LEU A O 1
ATOM 681 N N . GLU A 1 83 ? 7.766 24.766 6.281 1 96.12 83 GLU A N 1
ATOM 682 C CA . GLU A 1 83 ? 7.273 26.141 6.176 1 96.12 83 GLU A CA 1
ATOM 683 C C . GLU A 1 83 ? 7.484 26.688 4.773 1 96.12 83 GLU A C 1
ATOM 685 O O . GLU A 1 83 ? 6.613 27.375 4.227 1 96.12 83 GLU A O 1
ATOM 690 N N . LYS A 1 84 ? 8.633 26.438 4.203 1 97.31 84 LYS A N 1
ATOM 691 C CA . LYS A 1 84 ? 8.891 26.844 2.824 1 97.31 84 LYS A CA 1
ATOM 692 C C . LYS A 1 84 ? 7.91 26.172 1.864 1 97.31 84 LYS A C 1
ATOM 694 O O . LYS A 1 84 ? 7.398 26.828 0.948 1 97.31 84 LYS A O 1
ATOM 699 N N . MET A 1 85 ? 7.668 24.859 2.088 1 97.62 85 MET A N 1
ATOM 700 C CA . MET A 1 85 ? 6.691 24.125 1.292 1 97.62 85 MET A CA 1
ATOM 701 C C . MET A 1 85 ? 5.324 24.797 1.348 1 97.62 85 MET A C 1
ATOM 703 O O . MET A 1 85 ? 4.676 24.984 0.316 1 97.62 85 MET A O 1
ATOM 707 N N . GLN A 1 86 ? 4.914 25.141 2.521 1 96.19 86 GLN A N 1
ATOM 708 C CA . GLN A 1 86 ? 3.602 25.75 2.703 1 96.19 86 GLN A CA 1
ATOM 709 C C . GLN A 1 86 ? 3.521 27.094 2.012 1 96.19 86 GLN A C 1
ATOM 711 O O . GLN A 1 86 ? 2.482 27.453 1.449 1 96.19 86 GLN A O 1
ATOM 716 N N . LYS A 1 87 ? 4.551 27.906 2.082 1 95.88 87 LYS A N 1
ATOM 717 C CA . LYS A 1 87 ? 4.598 29.203 1.415 1 95.88 87 LYS A CA 1
ATOM 718 C C . LYS A 1 87 ? 4.516 29.047 -0.101 1 95.88 87 LYS A C 1
ATOM 720 O O . LYS A 1 87 ? 3.836 29.828 -0.775 1 95.88 87 LYS A O 1
ATOM 725 N N . GLU A 1 88 ? 5.094 28.062 -0.599 1 97.06 88 GLU A N 1
ATOM 726 C CA . GLU A 1 88 ? 5.195 27.844 -2.039 1 97.06 88 GLU A CA 1
ATOM 727 C C . GLU A 1 88 ? 3.914 27.234 -2.6 1 97.06 88 GLU A C 1
ATOM 729 O O . GLU A 1 88 ? 3.451 27.625 -3.672 1 97.06 88 GLU A O 1
ATOM 734 N N . HIS A 1 89 ? 3.387 26.281 -1.869 1 96.69 89 HIS A N 1
ATOM 735 C CA . HIS A 1 89 ? 2.295 25.5 -2.438 1 96.69 89 HIS A CA 1
ATOM 736 C C . HIS A 1 89 ? 0.946 25.953 -1.89 1 96.69 89 HIS A C 1
ATOM 738 O O . HIS A 1 89 ? -0.087 25.766 -2.535 1 96.69 89 HIS A O 1
ATOM 744 N N . GLN A 1 90 ? 0.914 26.453 -0.679 1 95.81 90 GLN A N 1
ATOM 745 C CA . GLN A 1 90 ? -0.282 26.984 -0.031 1 95.81 90 GLN A CA 1
ATOM 746 C C . GLN A 1 90 ? -1.393 25.938 0.013 1 95.81 90 GLN A C 1
ATOM 748 O O . GLN A 1 90 ? -2.52 26.203 -0.409 1 95.81 90 GLN A O 1
ATOM 753 N N . PHE A 1 91 ? -1.06 24.828 0.47 1 97.62 91 PHE A N 1
ATOM 754 C CA . PHE A 1 91 ? -2.043 23.766 0.604 1 97.62 91 PHE A CA 1
ATOM 755 C C . PHE A 1 91 ? -3.172 24.188 1.541 1 97.62 91 PHE A C 1
ATOM 757 O O . PHE A 1 91 ? -2.926 24.797 2.582 1 97.62 91 PHE A O 1
ATOM 764 N N . SER A 1 92 ? -4.414 23.859 1.178 1 97.38 92 SER A N 1
ATOM 765 C CA . SER A 1 92 ? -5.574 24.266 1.966 1 97.38 92 SER A CA 1
ATOM 766 C C . SER A 1 92 ? -5.898 23.234 3.041 1 97.38 92 SER A C 1
ATOM 768 O O . SER A 1 92 ? -6.758 23.469 3.895 1 97.38 92 SER A O 1
ATOM 770 N N . PHE A 1 93 ? -5.254 22.078 3.027 1 97.5 93 PHE A N 1
ATOM 771 C CA . PHE A 1 93 ? -5.41 21.047 4.059 1 97.5 93 PHE A CA 1
ATOM 772 C C . PHE A 1 93 ? -4.262 21.109 5.059 1 97.5 93 PHE A C 1
ATOM 774 O O . PHE A 1 93 ? -3.168 21.578 4.727 1 97.5 93 PHE A O 1
ATOM 781 N N . PRO A 1 94 ? -4.496 20.641 6.285 1 97.62 94 PRO A N 1
ATOM 782 C CA . PRO A 1 94 ? -3.447 20.703 7.305 1 97.62 94 PRO A CA 1
ATOM 783 C C . PRO A 1 94 ? -2.293 19.75 7.023 1 97.62 94 PRO A C 1
ATOM 785 O O . PRO A 1 94 ? -2.514 18.641 6.523 1 97.62 94 PRO A O 1
ATOM 788 N N . VAL A 1 95 ? -1.135 20.219 7.379 1 98.31 95 VAL A N 1
ATOM 789 C CA . VAL A 1 95 ? 0.071 19.391 7.453 1 98.31 95 VAL A CA 1
ATOM 790 C C . VAL A 1 95 ? 0.51 19.25 8.914 1 98.31 95 VAL A C 1
ATOM 792 O O . VAL A 1 95 ? 0.901 20.234 9.547 1 98.31 95 VAL A O 1
ATOM 795 N N . LEU A 1 96 ? 0.411 18.062 9.414 1 98.44 96 LEU A N 1
ATOM 796 C CA . LEU A 1 96 ? 0.712 17.797 10.812 1 98.44 96 LEU A CA 1
ATOM 797 C C . LEU A 1 96 ? 2.127 17.25 10.969 1 98.44 96 LEU A C 1
ATOM 799 O O . LEU A 1 96 ? 2.59 16.469 10.133 1 98.44 96 LEU A O 1
ATOM 803 N N . LEU A 1 97 ? 2.75 17.641 12.062 1 98.19 97 LEU A N 1
ATOM 804 C CA . LEU A 1 97 ? 4.125 17.219 12.32 1 98.19 97 LEU A CA 1
ATOM 805 C C . LEU A 1 97 ? 4.16 16.031 13.281 1 98.19 97 LEU A C 1
ATOM 807 O O . LEU A 1 97 ? 3.695 16.141 14.422 1 98.19 97 LEU A O 1
ATOM 811 N N . ASP A 1 98 ? 4.715 14.961 12.773 1 98.06 98 ASP A N 1
ATOM 812 C CA . ASP A 1 98 ? 4.941 13.781 13.602 1 98.06 98 ASP A CA 1
ATOM 813 C C . ASP A 1 98 ? 6.332 13.812 14.234 1 98.06 98 ASP A C 1
ATOM 815 O O . ASP A 1 98 ? 7.145 12.914 14.008 1 98.06 98 ASP A O 1
ATOM 819 N N . GLU A 1 99 ? 6.562 14.695 15.086 1 94.88 99 GLU A N 1
ATOM 820 C CA . GLU A 1 99 ? 7.891 15.047 15.578 1 94.88 99 GLU A CA 1
ATOM 821 C C . GLU A 1 99 ? 8.547 13.867 16.297 1 94.88 99 GLU A C 1
ATOM 823 O O . GLU A 1 99 ? 9.742 13.625 16.125 1 94.88 99 GLU A O 1
ATOM 828 N N . ASP A 1 100 ? 7.809 13.148 17.047 1 95.38 100 ASP A N 1
ATOM 829 C CA . ASP A 1 100 ? 8.406 12.094 17.859 1 95.38 100 ASP A CA 1
ATOM 830 C C . ASP A 1 100 ? 8.055 10.711 17.312 1 95.38 100 ASP A C 1
ATOM 832 O O . ASP A 1 100 ? 8.172 9.711 18.016 1 95.38 100 ASP A O 1
ATOM 836 N N . PHE A 1 101 ? 7.484 10.664 16.156 1 96.44 101 PHE A N 1
ATOM 837 C CA . PHE A 1 101 ? 7.152 9.422 15.461 1 96.44 101 PHE A CA 1
ATOM 838 C C . PHE A 1 101 ? 6.016 8.695 16.172 1 96.44 101 PHE A C 1
ATOM 840 O O . PHE A 1 101 ? 5.848 7.484 16.016 1 96.44 101 PHE A O 1
ATOM 847 N N . SER A 1 102 ? 5.309 9.484 16.969 1 97 102 SER A N 1
ATOM 848 C CA . SER A 1 102 ? 4.23 8.836 17.719 1 97 102 SER A CA 1
ATOM 849 C C . SER A 1 102 ? 3.139 8.336 16.781 1 97 102 SER A C 1
ATOM 851 O O . SER A 1 102 ? 2.613 7.234 16.969 1 97 102 SER A O 1
ATOM 853 N N . PHE A 1 103 ? 2.773 9.141 15.789 1 98.25 103 PHE A N 1
ATOM 854 C CA . PHE A 1 103 ? 1.775 8.711 14.82 1 98.25 103 PHE A CA 1
ATOM 855 C C . PHE A 1 103 ? 2.273 7.504 14.023 1 98.25 103 PHE A C 1
ATOM 857 O O . PHE A 1 103 ? 1.555 6.516 13.875 1 98.25 103 PHE A O 1
ATOM 864 N N . LEU A 1 104 ? 3.488 7.648 13.469 1 97.56 104 LEU A N 1
ATOM 865 C CA . LEU A 1 104 ? 4.098 6.582 12.68 1 97.56 104 LEU A CA 1
ATOM 866 C C . LEU A 1 104 ? 4.047 5.254 13.422 1 97.56 104 LEU A C 1
ATOM 868 O O . LEU A 1 104 ? 3.668 4.23 12.852 1 97.56 104 LEU A O 1
ATOM 872 N N . LYS A 1 105 ? 4.379 5.273 14.664 1 96.31 105 LYS A N 1
ATOM 873 C CA . LYS A 1 105 ? 4.398 4.059 15.477 1 96.31 105 LYS A CA 1
ATOM 874 C C . LYS A 1 105 ? 2.986 3.518 15.695 1 96.31 105 LYS A C 1
ATOM 876 O O . LYS A 1 105 ? 2.738 2.326 15.5 1 96.31 105 LYS A O 1
ATOM 881 N N . ALA A 1 106 ? 2.066 4.387 16.016 1 96.75 106 ALA A N 1
ATOM 882 C CA . ALA A 1 106 ? 0.699 3.986 16.328 1 96.75 106 ALA A CA 1
ATOM 883 C C . ALA A 1 106 ? -0.009 3.426 15.109 1 96.75 106 ALA A C 1
ATOM 885 O O . ALA A 1 106 ? -0.846 2.525 15.219 1 96.75 106 ALA A O 1
ATOM 886 N N . TYR A 1 107 ? 0.351 3.938 13.953 1 97.5 107 TYR A N 1
ATOM 887 C CA . TYR A 1 107 ? -0.345 3.562 12.727 1 97.5 107 TYR A CA 1
ATOM 888 C C . TYR A 1 107 ? 0.497 2.605 11.891 1 97.5 107 TYR A C 1
ATOM 890 O O . TYR A 1 107 ? 0.139 2.283 10.758 1 97.5 107 TYR A O 1
ATOM 898 N N . ASP A 1 108 ? 1.583 2.217 12.398 1 95.81 108 ASP A N 1
ATOM 899 C CA . ASP A 1 108 ? 2.459 1.214 11.797 1 95.81 108 ASP A CA 1
ATOM 900 C C . ASP A 1 108 ? 2.916 1.644 10.406 1 95.81 108 ASP A C 1
ATOM 902 O O . ASP A 1 108 ? 2.865 0.855 9.461 1 95.81 108 ASP A O 1
ATOM 906 N N . VAL A 1 109 ? 3.26 2.922 10.297 1 97 109 VAL A N 1
ATOM 907 C CA . VAL A 1 109 ? 3.857 3.449 9.07 1 97 109 VAL A CA 1
ATOM 908 C C . VAL A 1 109 ? 5.297 2.951 8.945 1 97 109 VAL A C 1
ATOM 910 O O . VAL A 1 109 ? 6.043 2.932 9.93 1 97 109 VAL A O 1
ATOM 913 N N . TYR A 1 110 ? 5.684 2.559 7.766 1 96.88 110 TYR A N 1
ATOM 914 C CA . TYR A 1 110 ? 7.035 2.045 7.574 1 96.88 110 TYR A CA 1
ATOM 915 C C . TYR A 1 110 ? 8.07 3.158 7.719 1 96.88 110 TYR A C 1
ATOM 917 O O . TYR A 1 110 ? 7.789 4.316 7.395 1 96.88 110 TYR A O 1
ATOM 925 N N . TYR A 1 111 ? 9.203 2.762 8.18 1 96.12 111 TYR A N 1
ATOM 926 C CA . TYR A 1 111 ? 10.352 3.646 8.336 1 96.12 111 TYR A CA 1
ATOM 927 C C . TYR A 1 111 ? 11.562 3.109 7.59 1 96.12 111 TYR A C 1
ATOM 929 O O . TYR A 1 111 ? 11.898 1.926 7.699 1 96.12 111 TYR A O 1
ATOM 937 N N . HIS A 1 112 ? 12.117 3.934 6.734 1 96.88 112 HIS A N 1
ATOM 938 C CA . HIS A 1 112 ? 13.383 3.625 6.07 1 96.88 112 HIS A CA 1
ATOM 939 C C . HIS A 1 112 ? 14.57 3.994 6.945 1 96.88 112 HIS A C 1
ATOM 941 O O . HIS A 1 112 ? 14.914 5.172 7.07 1 96.88 112 HIS A O 1
ATOM 947 N N . GLY A 1 113 ? 15.172 2.984 7.473 1 94.44 113 GLY A N 1
ATOM 948 C CA . GLY A 1 113 ? 16.281 3.223 8.383 1 94.44 113 GLY A CA 1
ATOM 949 C C . GLY A 1 113 ? 17.625 2.928 7.766 1 94.44 113 GLY A C 1
ATOM 950 O O . GLY A 1 113 ? 17.734 2.68 6.562 1 94.44 113 GLY A O 1
ATOM 951 N N . GLU A 1 114 ? 18.641 3.037 8.609 1 92.81 114 GLU A N 1
ATOM 952 C CA . GLU A 1 114 ? 20.016 2.799 8.172 1 92.81 114 GLU A CA 1
ATOM 953 C C . GLU A 1 114 ? 20.203 1.36 7.699 1 92.81 114 GLU A C 1
ATOM 955 O O . GLU A 1 114 ? 21.031 1.091 6.824 1 92.81 114 GLU A O 1
ATOM 960 N N . ASP A 1 115 ? 19.422 0.492 8.156 1 93.56 115 ASP A N 1
ATOM 961 C CA . ASP A 1 115 ? 19.547 -0.932 7.867 1 93.56 115 ASP A CA 1
ATOM 962 C C . ASP A 1 115 ? 18.812 -1.303 6.586 1 93.56 115 ASP A C 1
ATOM 964 O O . ASP A 1 115 ? 18.812 -2.463 6.168 1 93.56 115 ASP A O 1
ATOM 968 N N . ALA A 1 116 ? 18.203 -0.278 5.961 1 95.19 116 ALA A N 1
ATOM 969 C CA . ALA A 1 116 ? 17.5 -0.552 4.707 1 95.19 116 ALA A CA 1
ATOM 970 C C . ALA A 1 116 ? 18.469 -1.075 3.648 1 95.19 116 ALA A C 1
ATOM 972 O O . ALA A 1 116 ? 19.656 -0.714 3.645 1 95.19 116 ALA A O 1
ATOM 973 N N . PRO A 1 117 ? 18.016 -1.877 2.725 1 96.56 117 PRO A N 1
ATOM 974 C CA . PRO A 1 117 ? 18.891 -2.553 1.767 1 96.56 117 PRO A CA 1
ATOM 975 C C . PRO A 1 117 ? 19.375 -1.624 0.657 1 96.56 117 PRO A C 1
ATOM 977 O O . PRO A 1 117 ? 20.25 -2.002 -0.13 1 96.56 117 PRO A O 1
ATOM 980 N N . TYR A 1 118 ? 18.859 -0.458 0.495 1 97.12 118 TYR A N 1
ATOM 981 C CA . TYR A 1 118 ? 19.281 0.502 -0.516 1 97.12 118 TYR A CA 1
ATOM 982 C C . TYR A 1 118 ? 19.312 1.917 0.05 1 97.12 118 TYR A C 1
ATOM 984 O O . TYR A 1 118 ? 18.625 2.213 1.028 1 97.12 118 TYR A O 1
ATOM 992 N N . GLU A 1 119 ? 20.125 2.719 -0.534 1 96.19 119 GLU A N 1
ATOM 993 C CA . GLU A 1 119 ? 20.266 4.109 -0.118 1 96.19 119 GLU A CA 1
ATOM 994 C C . GLU A 1 119 ? 19.062 4.941 -0.58 1 96.19 119 GLU A C 1
ATOM 996 O O . GLU A 1 119 ? 18.547 4.738 -1.68 1 96.19 119 GLU A O 1
ATOM 1001 N N . ASP A 1 120 ? 18.75 5.781 0.288 1 93.25 120 ASP A N 1
ATOM 1002 C CA . ASP A 1 120 ? 17.703 6.758 -0.008 1 93.25 120 ASP A CA 1
ATOM 1003 C C . ASP A 1 120 ? 17.969 8.078 0.715 1 93.25 120 ASP A C 1
ATOM 1005 O O . ASP A 1 120 ? 19.078 8.32 1.187 1 93.25 120 ASP A O 1
ATOM 1009 N N . HIS A 1 121 ? 17.219 9.062 0.669 1 91.06 121 HIS A N 1
ATOM 1010 C CA . HIS A 1 121 ? 17.359 10.375 1.282 1 91.06 121 HIS A CA 1
ATOM 1011 C C . HIS A 1 121 ? 17.422 10.273 2.803 1 91.06 121 HIS A C 1
ATOM 1013 O O . HIS A 1 121 ? 16.578 10.836 3.502 1 91.06 121 HIS A O 1
ATOM 1019 N N . GLY A 1 122 ? 18.516 9.523 3.287 1 92.69 122 GLY A N 1
ATOM 1020 C CA . GLY A 1 122 ? 18.641 9.336 4.723 1 92.69 122 GLY A CA 1
ATOM 1021 C C . GLY A 1 122 ? 17.484 8.555 5.32 1 92.69 122 GLY A C 1
ATOM 1022 O O . GLY A 1 122 ? 16.797 7.809 4.617 1 92.69 122 GLY A O 1
ATOM 1023 N N . GLU A 1 123 ? 17.344 8.617 6.617 1 95 123 GLU A N 1
ATOM 1024 C CA . GLU A 1 123 ? 16.266 7.945 7.32 1 95 123 GLU A CA 1
ATOM 1025 C C . GLU A 1 123 ? 14.969 8.742 7.223 1 95 123 GLU A C 1
ATOM 1027 O O . GLU A 1 123 ? 14.977 9.969 7.352 1 95 123 GLU A O 1
ATOM 1032 N N . HIS A 1 124 ? 13.945 8.125 7.012 1 96.88 124 HIS A N 1
ATOM 1033 C CA . HIS A 1 124 ? 12.664 8.805 6.891 1 96.88 124 HIS A CA 1
ATOM 1034 C C . HIS A 1 124 ? 11.508 7.812 6.941 1 96.88 124 HIS A C 1
ATOM 1036 O O . HIS A 1 124 ? 11.711 6.605 6.832 1 96.88 124 HIS A O 1
ATOM 1042 N N . ALA A 1 125 ? 10.336 8.336 7.09 1 97 125 ALA A N 1
ATOM 1043 C CA . ALA A 1 125 ? 9.117 7.539 7.031 1 97 125 ALA A CA 1
ATOM 1044 C C . ALA A 1 125 ? 8.672 7.316 5.59 1 97 125 ALA A C 1
ATOM 1046 O O . ALA A 1 125 ? 9.125 8.016 4.68 1 97 125 ALA A O 1
ATOM 1047 N N . GLU A 1 126 ? 7.797 6.348 5.418 1 97.75 126 GLU A N 1
ATOM 1048 C CA . GLU A 1 126 ? 7.312 5.977 4.09 1 97.75 126 GLU A CA 1
ATOM 1049 C C . GLU A 1 126 ? 5.832 6.301 3.93 1 97.75 126 GLU A C 1
ATOM 1051 O O . GLU A 1 126 ? 5.141 6.578 4.914 1 97.75 126 GLU A O 1
ATOM 1056 N N . PRO A 1 127 ? 5.309 6.32 2.682 1 98.19 127 PRO A N 1
ATOM 1057 C CA . PRO A 1 127 ? 3.912 6.691 2.457 1 98.19 127 PRO A CA 1
ATOM 1058 C C . PRO A 1 127 ? 2.93 5.707 3.086 1 98.19 127 PRO A C 1
ATOM 1060 O O . PRO A 1 127 ? 3.164 4.496 3.062 1 98.19 127 PRO A O 1
ATOM 1063 N N . ALA A 1 128 ? 1.84 6.234 3.572 1 98.25 128 ALA A N 1
ATOM 1064 C CA . ALA A 1 128 ? 0.734 5.438 4.094 1 98.25 128 ALA A CA 1
ATOM 1065 C C . ALA A 1 128 ? -0.583 6.203 4.008 1 98.25 128 ALA A C 1
ATOM 1067 O O . ALA A 1 128 ? -0.594 7.434 4.02 1 98.25 128 ALA A O 1
ATOM 1068 N N . TYR A 1 129 ? -1.684 5.512 3.971 1 98.62 129 TYR A N 1
ATOM 1069 C CA . TYR A 1 129 ? -3.018 6.066 3.768 1 98.62 129 TYR A CA 1
ATOM 1070 C C . TYR A 1 129 ? -4.031 5.398 4.688 1 98.62 129 TYR A C 1
ATOM 1072 O O . TYR A 1 129 ? -4.078 4.168 4.781 1 98.62 129 TYR A O 1
ATOM 1080 N N . PHE A 1 130 ? -4.875 6.215 5.309 1 98.56 130 PHE A N 1
ATOM 1081 C CA . PHE A 1 130 ? -5.922 5.715 6.191 1 98.56 130 PHE A CA 1
ATOM 1082 C C . PHE A 1 130 ? -7.215 6.5 6 1 98.56 130 PHE A C 1
ATOM 1084 O O . PHE A 1 130 ? -7.203 7.73 5.992 1 98.56 130 PHE A O 1
ATOM 1091 N N . LEU A 1 131 ? -8.266 5.809 5.832 1 98.69 131 LEU A N 1
ATOM 1092 C CA . LEU A 1 131 ? -9.594 6.406 5.805 1 98.69 131 LEU A CA 1
ATOM 1093 C C . LEU A 1 131 ? -10.398 5.992 7.031 1 98.69 131 LEU A C 1
ATOM 1095 O O . LEU A 1 131 ? -10.547 4.801 7.309 1 98.69 131 LEU A O 1
ATOM 1099 N N . LEU A 1 132 ? -10.836 6.941 7.75 1 98.31 132 LEU A N 1
ATOM 1100 C CA . LEU A 1 132 ? -11.656 6.707 8.938 1 98.31 132 LEU A CA 1
ATOM 1101 C C . LEU A 1 132 ? -13.07 7.23 8.734 1 98.31 132 LEU A C 1
ATOM 1103 O O . LEU A 1 132 ? -13.266 8.297 8.141 1 98.31 132 LEU A O 1
ATOM 1107 N N . ASN A 1 133 ? -14.07 6.535 9.281 1 97.5 133 ASN A N 1
ATOM 1108 C CA . ASN A 1 133 ? -15.422 7.066 9.266 1 97.5 133 ASN A CA 1
ATOM 1109 C C . ASN A 1 133 ? -15.656 8.062 10.398 1 97.5 133 ASN A C 1
ATOM 1111 O O . ASN A 1 133 ? -14.719 8.422 11.117 1 97.5 133 ASN A O 1
ATOM 1115 N N . GLU A 1 134 ? -16.875 8.539 10.547 1 96.12 134 GLU A N 1
ATOM 1116 C CA . GLU A 1 134 ? -17.219 9.602 11.484 1 96.12 134 GLU A CA 1
ATOM 1117 C C . GLU A 1 134 ? -17.062 9.141 12.93 1 96.12 134 GLU A C 1
ATOM 1119 O O . GLU A 1 134 ? -17.031 9.961 13.844 1 96.12 134 GLU A O 1
ATOM 1124 N N . LYS A 1 135 ? -16.922 7.875 13.148 1 96.12 135 LYS A N 1
ATOM 1125 C CA . LYS A 1 135 ? -16.75 7.328 14.492 1 96.12 135 LYS A CA 1
ATOM 1126 C C . LYS A 1 135 ? -15.297 6.949 14.742 1 96.12 135 LYS A C 1
ATOM 1128 O O . LYS A 1 135 ? -14.969 6.406 15.797 1 96.12 135 LYS A O 1
ATOM 1133 N N . GLY A 1 136 ? -14.43 7.109 13.742 1 97.31 136 GLY A N 1
ATOM 1134 C CA . GLY A 1 136 ? -13.016 6.82 13.883 1 97.31 136 GLY A CA 1
ATOM 1135 C C . GLY A 1 136 ? -12.672 5.375 13.578 1 97.31 136 GLY A C 1
ATOM 1136 O O . GLY A 1 136 ? -11.594 4.898 13.938 1 97.31 136 GLY A O 1
ATOM 1137 N N . LYS A 1 137 ? -13.602 4.676 13.008 1 97.81 137 LYS A N 1
ATOM 1138 C CA . LYS A 1 137 ? -13.336 3.303 12.594 1 97.81 137 LYS A CA 1
ATOM 1139 C C . LYS A 1 137 ? -12.633 3.268 11.234 1 97.81 137 LYS A C 1
ATOM 1141 O O . LYS A 1 137 ? -12.953 4.059 10.344 1 97.81 137 LYS A O 1
ATOM 1146 N N . VAL A 1 138 ? -11.781 2.32 11.016 1 98.25 138 VAL A N 1
ATOM 1147 C CA . VAL A 1 138 ? -10.945 2.24 9.82 1 98.25 138 VAL A CA 1
ATOM 1148 C C . VAL A 1 138 ? -11.758 1.664 8.664 1 98.25 138 VAL A C 1
ATOM 1150 O O . VAL A 1 138 ? -12.289 0.556 8.758 1 98.25 138 VAL A O 1
ATOM 1153 N N . LEU A 1 139 ? -11.781 2.451 7.555 1 98.31 139 LEU A N 1
ATOM 1154 C CA . LEU A 1 139 ? -12.5 2.039 6.355 1 98.31 139 LEU A CA 1
ATOM 1155 C C . LEU A 1 139 ? -11.531 1.566 5.277 1 98.31 139 LEU A C 1
ATOM 1157 O O . LEU A 1 139 ? -11.906 0.792 4.395 1 98.31 139 LEU A O 1
ATOM 1161 N N . TYR A 1 140 ? -10.328 2.086 5.336 1 98.38 140 TYR A N 1
ATOM 1162 C CA . TYR A 1 140 ? -9.289 1.814 4.352 1 98.38 140 TYR A CA 1
ATOM 1163 C C . TYR A 1 140 ? -7.902 2.064 4.934 1 98.38 140 TYR A C 1
ATOM 1165 O O . TYR A 1 140 ? -7.723 2.961 5.762 1 98.38 140 TYR A O 1
ATOM 1173 N N . GLN A 1 141 ? -6.93 1.234 4.457 1 98.12 141 GLN A N 1
ATOM 1174 C CA . GLN A 1 141 ? -5.543 1.471 4.848 1 98.12 141 GLN A CA 1
ATOM 1175 C C . GLN A 1 141 ? -4.574 0.913 3.809 1 98.12 141 GLN A C 1
ATOM 1177 O O . GLN A 1 141 ? -4.859 -0.104 3.172 1 98.12 141 GLN A O 1
ATOM 1182 N N . GLN A 1 142 ? -3.502 1.576 3.682 1 97.88 142 GLN A N 1
ATOM 1183 C CA . GLN A 1 142 ? -2.414 1.182 2.793 1 97.88 142 GLN A CA 1
ATOM 1184 C C . GLN A 1 142 ? -1.065 1.647 3.336 1 97.88 142 GLN A C 1
ATOM 1186 O O . GLN A 1 142 ? -0.939 2.775 3.816 1 97.88 142 GLN A O 1
ATOM 1191 N N . ARG A 1 143 ? -0.078 0.757 3.303 1 97.19 143 ARG A N 1
ATOM 1192 C CA . ARG A 1 143 ? 1.304 1.064 3.656 1 97.19 143 ARG A CA 1
ATOM 1193 C C . ARG A 1 143 ? 2.268 0.551 2.59 1 97.19 143 ARG A C 1
ATOM 1195 O O . ARG A 1 143 ? 2.07 -0.534 2.039 1 97.19 143 ARG A O 1
ATOM 1202 N N . GLN A 1 144 ? 3.303 1.319 2.377 1 97.75 144 GLN A N 1
ATOM 1203 C CA . GLN A 1 144 ? 4.324 0.873 1.435 1 97.75 144 GLN A CA 1
ATOM 1204 C C . GLN A 1 144 ? 5.711 1.342 1.863 1 97.75 144 GLN A C 1
ATOM 1206 O O . GLN A 1 144 ? 5.84 2.201 2.738 1 97.75 144 GLN A O 1
ATOM 1211 N N . THR A 1 145 ? 6.797 0.855 1.212 1 97.06 145 THR A N 1
ATOM 1212 C CA . THR A 1 145 ? 8.156 1.155 1.64 1 97.06 145 THR A CA 1
ATOM 1213 C C . THR A 1 145 ? 8.906 1.916 0.551 1 97.06 145 THR A C 1
ATOM 1215 O O . THR A 1 145 ? 10.133 2.055 0.616 1 97.06 145 THR A O 1
ATOM 1218 N N . ASN A 1 146 ? 8.195 2.451 -0.499 1 95.44 146 ASN A N 1
ATOM 1219 C CA . ASN A 1 146 ? 8.828 3.176 -1.595 1 95.44 146 ASN A CA 1
ATOM 1220 C C . ASN A 1 146 ? 7.984 4.363 -2.045 1 95.44 146 ASN A C 1
ATOM 1222 O O . ASN A 1 146 ? 6.797 4.438 -1.734 1 95.44 146 ASN A O 1
ATOM 1226 N N . PRO A 1 147 ? 8.641 5.328 -2.717 1 95.31 147 PRO A N 1
ATOM 1227 C CA . PRO A 1 147 ? 7.891 6.535 -3.064 1 95.31 147 PRO A CA 1
ATOM 1228 C C . PRO A 1 147 ? 6.949 6.324 -4.246 1 95.31 147 PRO A C 1
ATOM 1230 O O . PRO A 1 147 ? 6.066 7.152 -4.496 1 95.31 147 PRO A O 1
ATOM 1233 N N . PHE A 1 148 ? 7.094 5.258 -4.91 1 95.88 148 PHE A N 1
ATOM 1234 C CA . PHE A 1 148 ? 6.293 5.047 -6.109 1 95.88 148 PHE A CA 1
ATOM 1235 C C . PHE A 1 148 ? 5.16 4.062 -5.84 1 95.88 148 PHE A C 1
ATOM 1237 O O . PHE A 1 148 ? 5.191 3.328 -4.852 1 95.88 148 PHE A O 1
ATOM 1244 N N . GLY A 1 149 ? 4.191 4.102 -6.672 1 93.88 149 GLY A N 1
ATOM 1245 C CA . GLY A 1 149 ? 3.107 3.137 -6.578 1 93.88 149 GLY A CA 1
ATOM 1246 C C . GLY A 1 149 ? 2.08 3.492 -5.523 1 93.88 149 GLY A C 1
ATOM 1247 O O . GLY A 1 149 ? 1.366 2.621 -5.023 1 93.88 149 GL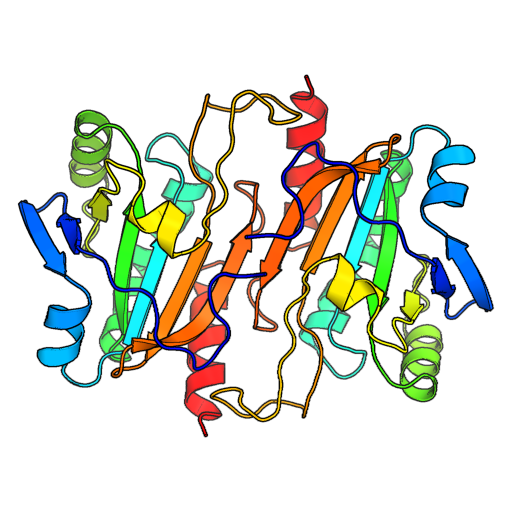Y A O 1
ATOM 1248 N N . ARG A 1 150 ? 2.068 4.66 -5.105 1 95.5 150 ARG A N 1
ATOM 1249 C CA . ARG A 1 150 ? 1.059 5.172 -4.184 1 95.5 150 ARG A CA 1
ATOM 1250 C C . ARG A 1 150 ? -0.274 5.379 -4.895 1 95.5 150 ARG A C 1
ATOM 1252 O O . ARG A 1 150 ? -0.313 5.539 -6.117 1 95.5 150 ARG A O 1
ATOM 1259 N N . PRO A 1 151 ? -1.355 5.344 -4.125 1 96.38 151 PRO A N 1
ATOM 1260 C CA . PRO A 1 151 ? -2.625 5.668 -4.781 1 96.38 151 PRO A CA 1
ATOM 1261 C C . PRO A 1 151 ? -2.697 7.117 -5.25 1 96.38 151 PRO A C 1
ATOM 1263 O O . PRO A 1 151 ? -2.48 8.039 -4.457 1 96.38 151 PRO A O 1
ATOM 1266 N N . HIS A 1 152 ? -3.037 7.246 -6.496 1 93.19 152 HIS A N 1
ATOM 1267 C CA . HIS A 1 152 ? -3.283 8.594 -7.004 1 93.19 152 HIS A CA 1
ATOM 1268 C C . HIS A 1 152 ? -4.605 9.141 -6.484 1 93.19 152 HIS A C 1
ATOM 1270 O O . HIS A 1 152 ? -5.453 8.383 -6.004 1 93.19 152 HIS A O 1
ATOM 1276 N N . ALA A 1 153 ? -4.758 10.469 -6.637 1 93.06 153 ALA A N 1
ATOM 1277 C CA . ALA A 1 153 ? -5.957 11.125 -6.125 1 93.06 153 ALA A CA 1
ATOM 1278 C C . ALA A 1 153 ? -7.219 10.5 -6.719 1 93.06 153 ALA A C 1
ATOM 1280 O O . ALA A 1 153 ? -8.211 10.305 -6.012 1 93.06 153 ALA A O 1
ATOM 1281 N N . LYS A 1 154 ? -7.133 10.195 -7.988 1 93.44 154 LYS A N 1
ATOM 1282 C CA . LYS A 1 154 ? -8.281 9.586 -8.648 1 93.44 154 LYS A CA 1
ATOM 1283 C C . LYS A 1 154 ? -8.633 8.242 -8.008 1 93.44 154 LYS A C 1
ATOM 1285 O O . LYS A 1 154 ? -9.812 7.938 -7.809 1 93.44 154 LYS A O 1
ATOM 1290 N N . GLU A 1 155 ? -7.656 7.445 -7.715 1 95.31 155 GLU A N 1
ATOM 1291 C CA . GLU A 1 155 ? -7.883 6.133 -7.117 1 95.31 155 GLU A CA 1
ATOM 1292 C C . GLU A 1 155 ? -8.398 6.258 -5.684 1 95.31 155 GLU A C 1
ATOM 1294 O O . GLU A 1 155 ? -9.203 5.445 -5.234 1 95.31 155 GLU A O 1
ATOM 1299 N N . LEU A 1 156 ? -7.883 7.238 -4.934 1 96.94 156 LEU A N 1
ATOM 1300 C CA . LEU A 1 156 ? -8.398 7.5 -3.594 1 96.94 156 LEU A CA 1
ATOM 1301 C C . LEU A 1 156 ? -9.883 7.848 -3.643 1 96.94 156 LEU A C 1
ATOM 1303 O O . LEU A 1 156 ? -10.664 7.371 -2.814 1 96.94 156 LEU A O 1
ATOM 1307 N N . ARG A 1 157 ? -10.281 8.68 -4.66 1 96.31 157 ARG A N 1
ATOM 1308 C CA . ARG A 1 157 ? -11.688 9.031 -4.812 1 96.31 157 ARG A CA 1
ATOM 1309 C C . ARG A 1 157 ? -12.531 7.805 -5.152 1 96.31 157 ARG A C 1
ATOM 1311 O O . ARG A 1 157 ? -13.641 7.641 -4.641 1 96.31 157 ARG A O 1
ATOM 1318 N N . LYS A 1 158 ? -11.969 6.93 -5.98 1 96.38 158 LYS A N 1
ATOM 1319 C CA . LYS A 1 158 ? -12.664 5.688 -6.305 1 96.38 158 LYS A CA 1
ATOM 1320 C C . LYS A 1 158 ? -12.867 4.828 -5.062 1 96.38 158 LYS A C 1
ATOM 1322 O O . LYS A 1 158 ? -13.938 4.25 -4.863 1 96.38 158 LYS A O 1
ATOM 1327 N N . THR A 1 159 ? -11.82 4.715 -4.281 1 97.38 159 THR A N 1
ATOM 1328 C CA . THR A 1 159 ? -11.891 3.955 -3.037 1 97.38 159 THR A CA 1
ATOM 1329 C C . THR A 1 159 ? -12.984 4.504 -2.129 1 97.38 159 THR A C 1
ATOM 1331 O O . THR A 1 159 ? -13.805 3.746 -1.608 1 97.38 159 THR A O 1
ATOM 1334 N N . ILE A 1 160 ? -13.023 5.781 -1.987 1 97.56 160 ILE A N 1
ATOM 1335 C CA . ILE A 1 160 ? -13.992 6.453 -1.13 1 97.56 160 ILE A CA 1
ATOM 1336 C C . ILE A 1 160 ? -15.406 6.203 -1.656 1 97.56 160 ILE A C 1
ATOM 1338 O O . ILE A 1 160 ? -16.297 5.836 -0.895 1 97.56 160 ILE A O 1
ATOM 1342 N N . GLN A 1 161 ? -15.602 6.418 -2.973 1 96.81 161 GLN A N 1
ATOM 1343 C CA . GLN A 1 161 ? -16.906 6.211 -3.592 1 96.81 161 GLN A CA 1
ATOM 1344 C C . GLN A 1 161 ? -17.359 4.766 -3.428 1 96.81 161 GLN A C 1
ATOM 1346 O O . GLN A 1 161 ? -18.531 4.516 -3.098 1 96.81 161 GLN A O 1
ATOM 1351 N N . TYR A 1 162 ? -16.469 3.877 -3.637 1 96.88 162 TYR A N 1
ATOM 1352 C CA . TYR A 1 162 ? -16.781 2.455 -3.527 1 96.88 162 TYR A CA 1
ATOM 1353 C C . TYR A 1 162 ? -17.234 2.102 -2.113 1 96.88 162 TYR A C 1
ATOM 1355 O O . TYR A 1 162 ? -18.234 1.421 -1.929 1 96.88 162 TYR A O 1
ATOM 1363 N N . ILE A 1 163 ? -16.5 2.568 -1.136 1 97.62 163 ILE A N 1
ATOM 1364 C CA . ILE A 1 163 ? -16.797 2.266 0.26 1 97.62 163 ILE A CA 1
ATOM 1365 C C . ILE A 1 163 ? -18.125 2.895 0.656 1 97.62 163 ILE A C 1
ATOM 1367 O O . ILE A 1 163 ? -18.984 2.238 1.266 1 97.62 163 ILE A O 1
ATOM 1371 N N . ARG A 1 164 ? -18.359 4.094 0.258 1 96.75 164 ARG A N 1
ATOM 1372 C CA . ARG A 1 164 ? -19.594 4.801 0.607 1 96.75 164 ARG A CA 1
ATOM 1373 C C . ARG A 1 164 ? -20.812 4.098 0.026 1 96.75 164 ARG A C 1
ATOM 1375 O O . ARG A 1 164 ? -21.844 3.99 0.688 1 96.75 164 ARG A O 1
ATOM 1382 N N . LYS A 1 165 ? -20.688 3.637 -1.151 1 96.94 165 LYS A N 1
ATOM 1383 C CA . LYS A 1 165 ? -21.812 3.012 -1.852 1 96.94 165 LYS A CA 1
ATOM 1384 C C . LYS A 1 165 ? -22.141 1.65 -1.25 1 96.94 165 LYS A C 1
ATOM 1386 O O . LYS A 1 165 ? -23.266 1.159 -1.396 1 96.94 165 LYS A O 1
ATOM 1391 N N . ASN A 1 166 ? -21.141 1.066 -0.506 1 97.19 166 ASN A N 1
ATOM 1392 C CA . ASN A 1 166 ? -21.328 -0.321 -0.096 1 97.19 166 ASN A CA 1
ATOM 1393 C C . ASN A 1 166 ? -21.25 -0.473 1.421 1 97.19 166 ASN A C 1
ATOM 1395 O O . ASN A 1 166 ? -21.062 -1.579 1.929 1 97.19 166 ASN A O 1
ATOM 1399 N N . LEU A 1 167 ? -21.359 0.557 2.148 1 96.5 167 LEU A N 1
ATOM 1400 C CA . LEU A 1 167 ? -21.266 0.527 3.604 1 96.5 167 LEU A CA 1
ATOM 1401 C C . LEU A 1 167 ? -22.281 -0.444 4.188 1 96.5 167 LEU A C 1
ATOM 1403 O O . LEU A 1 167 ? -23.422 -0.533 3.701 1 96.5 167 LEU A O 1
ATOM 1407 N N . LYS A 1 168 ? -21.891 -1.109 5.223 1 94.62 168 LYS A N 1
ATOM 1408 C CA . LYS A 1 168 ? -22.797 -1.968 5.98 1 94.62 168 LYS A CA 1
ATOM 1409 C C . LYS A 1 168 ? -23.562 -1.169 7.027 1 94.62 168 LYS A C 1
ATOM 1411 O O . LYS A 1 168 ? -23.031 -0.215 7.602 1 94.62 168 LYS A O 1
ATOM 1416 N N . MET B 1 1 ? 2.875 -5.363 14.648 1 46.59 1 MET B N 1
ATOM 1417 C CA . MET B 1 1 ? 3.961 -5.008 13.742 1 46.59 1 MET B CA 1
ATOM 1418 C C . MET B 1 1 ? 3.953 -5.91 12.508 1 46.59 1 MET B C 1
ATOM 1420 O O . MET B 1 1 ? 3.459 -7.039 12.562 1 46.59 1 MET B O 1
ATOM 1424 N N . SER B 1 2 ? 4.25 -5.094 11.359 1 55.75 2 SER B N 1
ATOM 1425 C CA . SER B 1 2 ? 4.414 -5.887 10.141 1 55.75 2 SER B CA 1
ATOM 1426 C C . SER B 1 2 ? 5.273 -7.121 10.398 1 55.75 2 SER B C 1
ATOM 1428 O O . SER B 1 2 ? 6.176 -7.09 11.234 1 55.75 2 SER B O 1
ATOM 1430 N N . VAL B 1 3 ? 4.957 -8.211 9.742 1 72.5 3 VAL B N 1
ATOM 1431 C CA . VAL B 1 3 ? 5.566 -9.523 9.945 1 72.5 3 VAL B CA 1
ATOM 1432 C C . VAL B 1 3 ? 7.051 -9.461 9.602 1 72.5 3 VAL B C 1
ATOM 1434 O O . VAL B 1 3 ? 7.852 -10.234 10.125 1 72.5 3 VAL B O 1
ATOM 1437 N N . PHE B 1 4 ? 7.453 -8.523 8.797 1 90.62 4 PHE B N 1
ATOM 1438 C CA . PHE B 1 4 ? 8.867 -8.375 8.469 1 90.62 4 PHE B CA 1
ATOM 1439 C C . PHE B 1 4 ? 9.156 -6.977 7.938 1 90.62 4 PHE B C 1
ATOM 1441 O O . PHE B 1 4 ? 8.25 -6.297 7.441 1 90.62 4 PHE B O 1
ATOM 1448 N N . GLN B 1 5 ? 10.383 -6.531 8.133 1 94.31 5 GLN B N 1
ATOM 1449 C CA . GLN B 1 5 ? 10.883 -5.234 7.676 1 94.31 5 GLN B CA 1
ATOM 1450 C C . GLN B 1 5 ? 11.758 -5.391 6.438 1 94.31 5 GLN B C 1
ATOM 1452 O O . GLN B 1 5 ? 12.094 -6.508 6.047 1 94.31 5 GLN B O 1
ATOM 1457 N N . LEU B 1 6 ? 12.078 -4.301 5.805 1 96.94 6 LEU B N 1
ATOM 1458 C CA . LEU B 1 6 ? 13.055 -4.359 4.723 1 96.94 6 LEU B CA 1
ATOM 1459 C C . LEU B 1 6 ? 14.352 -5.016 5.188 1 96.94 6 LEU B C 1
ATOM 1461 O O . LEU B 1 6 ? 14.781 -4.805 6.324 1 96.94 6 LEU B O 1
ATOM 1465 N N . ASN B 1 7 ? 14.922 -5.793 4.383 1 97.44 7 ASN B N 1
ATOM 1466 C CA . ASN B 1 7 ? 16.203 -6.445 4.598 1 97.44 7 ASN B CA 1
ATOM 1467 C C . ASN B 1 7 ? 16.062 -7.695 5.461 1 97.44 7 ASN B C 1
ATOM 1469 O O . ASN B 1 7 ? 17.031 -8.438 5.645 1 97.44 7 ASN B O 1
ATOM 1473 N N . ASP B 1 8 ? 14.906 -7.926 6.012 1 97.5 8 ASP B N 1
ATOM 1474 C CA . ASP B 1 8 ? 14.641 -9.188 6.688 1 97.5 8 ASP B CA 1
ATOM 1475 C C . ASP B 1 8 ? 14.516 -10.336 5.684 1 97.5 8 ASP B C 1
ATOM 1477 O O . ASP B 1 8 ? 14.211 -10.109 4.512 1 97.5 8 ASP B O 1
ATOM 1481 N N . GLN B 1 9 ? 14.797 -11.539 6.168 1 97.25 9 GLN B N 1
ATOM 1482 C CA . GLN B 1 9 ? 14.461 -12.719 5.383 1 97.25 9 GLN B CA 1
ATOM 1483 C C . GLN B 1 9 ? 12.953 -12.875 5.23 1 97.25 9 GLN B C 1
ATOM 1485 O O . GLN B 1 9 ? 12.211 -12.82 6.215 1 97.25 9 GLN B O 1
ATOM 1490 N N . ALA B 1 10 ? 12.531 -12.961 3.99 1 97.81 10 ALA B N 1
ATOM 1491 C CA . ALA B 1 10 ? 11.102 -13.172 3.775 1 97.81 10 ALA B CA 1
ATOM 1492 C C . ALA B 1 10 ? 10.664 -14.523 4.328 1 97.81 10 ALA B C 1
ATOM 1494 O O . ALA B 1 10 ? 11.414 -15.5 4.277 1 97.81 10 ALA B O 1
ATOM 1495 N N . PRO B 1 11 ? 9.492 -14.586 4.828 1 97.75 11 PRO B N 1
ATOM 1496 C CA . PRO B 1 11 ? 8.977 -15.883 5.27 1 97.75 11 PRO B CA 1
ATOM 1497 C C . PRO B 1 11 ? 8.945 -16.922 4.145 1 97.75 11 PRO B C 1
ATOM 1499 O O . PRO B 1 11 ? 8.633 -16.578 3 1 97.75 11 PRO B O 1
ATOM 1502 N N . ASP B 1 12 ? 9.25 -18.109 4.523 1 97.56 12 ASP B N 1
ATOM 1503 C CA . ASP B 1 12 ? 9.203 -19.203 3.547 1 97.56 12 ASP B CA 1
ATOM 1504 C C . ASP B 1 12 ? 7.762 -19.547 3.182 1 97.56 12 ASP B C 1
ATOM 1506 O O . ASP B 1 12 ? 6.84 -19.266 3.947 1 97.56 12 ASP B O 1
ATOM 1510 N N . PHE B 1 13 ? 7.625 -20.062 1.973 1 98.12 13 PHE B N 1
ATOM 1511 C CA . PHE B 1 13 ? 6.324 -20.562 1.551 1 98.12 13 PHE B CA 1
ATOM 1512 C C . PHE B 1 13 ? 6.48 -21.719 0.578 1 98.12 13 PHE B C 1
ATOM 1514 O O . PHE B 1 13 ? 7.539 -21.891 -0.026 1 98.12 13 PHE B O 1
ATOM 1521 N N . LYS B 1 14 ? 5.477 -22.531 0.561 1 98.12 14 LYS B N 1
ATOM 1522 C CA . LYS B 1 14 ? 5.336 -23.641 -0.382 1 98.12 14 LYS B CA 1
ATOM 1523 C C . LYS B 1 14 ? 3.918 -23.703 -0.945 1 98.12 14 LYS B C 1
ATOM 1525 O O . LYS B 1 14 ? 2.969 -24 -0.218 1 98.12 14 LYS B O 1
ATOM 1530 N N . LEU B 1 15 ? 3.801 -23.375 -2.199 1 98.38 15 LEU B N 1
ATOM 1531 C CA . LEU B 1 15 ? 2.5 -23.312 -2.857 1 98.38 15 LEU B CA 1
ATOM 1532 C C . LEU B 1 15 ? 2.516 -24.078 -4.176 1 98.38 15 LEU B C 1
ATOM 1534 O O . LEU B 1 15 ? 3.58 -24.297 -4.762 1 98.38 15 LEU B O 1
ATOM 1538 N N . THR B 1 16 ? 1.339 -24.484 -4.586 1 97.88 16 THR B N 1
ATOM 1539 C CA . THR B 1 16 ? 1.188 -25.141 -5.879 1 97.88 16 THR B CA 1
ATOM 1540 C C . THR B 1 16 ? 0.651 -24.172 -6.926 1 97.88 16 THR B C 1
ATOM 1542 O O . THR B 1 16 ? -0.284 -23.422 -6.652 1 97.88 16 THR B O 1
ATOM 1545 N N . GLY B 1 17 ? 1.238 -24.219 -8.133 1 97.62 17 GLY B N 1
ATOM 1546 C CA . GLY B 1 17 ? 0.759 -23.375 -9.219 1 97.62 17 GLY B CA 1
ATOM 1547 C C . GLY B 1 17 ? -0.354 -24.016 -10.023 1 97.62 17 GLY B C 1
ATOM 1548 O O . GLY B 1 17 ? -0.606 -25.219 -9.891 1 97.62 17 GLY B O 1
ATOM 1549 N N . LEU B 1 18 ? -0.976 -23.172 -10.789 1 96.38 18 LEU B N 1
ATOM 1550 C CA . LEU B 1 18 ? -1.98 -23.703 -11.703 1 96.38 18 LEU B CA 1
ATOM 1551 C C . LEU B 1 18 ? -1.35 -24.656 -12.711 1 96.38 18 LEU B C 1
ATOM 1553 O O . LEU B 1 18 ? -2.051 -25.438 -13.344 1 96.38 18 LEU B O 1
ATOM 1557 N N . ASP B 1 19 ? -0.104 -24.562 -12.867 1 95.12 19 ASP B N 1
ATOM 1558 C CA . ASP B 1 19 ? 0.641 -25.469 -13.742 1 95.12 19 ASP B CA 1
ATOM 1559 C C . ASP B 1 19 ? 0.962 -26.781 -13.039 1 95.12 19 ASP B C 1
ATOM 1561 O O . ASP B 1 19 ? 1.685 -27.625 -13.578 1 95.12 19 ASP B O 1
ATOM 1565 N N . ARG B 1 20 ? 0.595 -26.953 -11.781 1 95.38 20 ARG B N 1
ATOM 1566 C CA . ARG B 1 20 ? 0.705 -28.156 -10.953 1 95.38 20 ARG B CA 1
ATOM 1567 C C . ARG B 1 20 ? 2.129 -28.328 -10.445 1 95.38 20 ARG B C 1
ATOM 1569 O O . 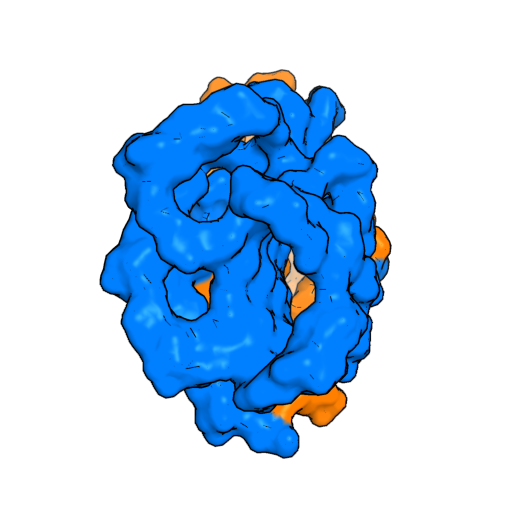ARG B 1 20 ? 2.463 -29.375 -9.883 1 95.38 20 ARG B O 1
ATOM 1576 N N . LYS B 1 21 ? 2.896 -27.359 -10.609 1 96.81 21 LYS B N 1
ATOM 1577 C CA . LYS B 1 21 ? 4.238 -27.375 -10.031 1 96.81 21 LYS B CA 1
ATOM 1578 C C . LYS B 1 21 ? 4.238 -26.781 -8.625 1 96.81 21 LYS B C 1
ATOM 1580 O O . LYS B 1 21 ? 3.383 -25.969 -8.289 1 96.81 21 LYS B O 1
ATOM 1585 N N . GLU B 1 22 ? 5.207 -27.266 -7.871 1 97.38 22 GLU B N 1
ATOM 1586 C CA . GLU B 1 22 ? 5.387 -26.734 -6.523 1 97.38 22 GLU B CA 1
ATOM 1587 C C . GLU B 1 22 ? 6.402 -25.594 -6.508 1 97.38 22 GLU B C 1
ATOM 1589 O O . GLU B 1 22 ? 7.48 -25.703 -7.098 1 97.38 22 GLU B O 1
ATOM 1594 N N . TYR B 1 23 ? 6.047 -24.562 -5.918 1 97.62 23 TYR B N 1
ATOM 1595 C CA . TYR B 1 23 ? 6.922 -23.406 -5.727 1 97.62 23 TYR B CA 1
ATOM 1596 C C . TYR B 1 23 ? 7.27 -23.234 -4.254 1 97.62 23 TYR B C 1
ATOM 1598 O O . TYR B 1 23 ? 6.406 -22.891 -3.439 1 97.62 23 TYR B O 1
ATOM 1606 N N . HIS B 1 24 ? 8.438 -23.562 -3.947 1 97.88 24 HIS B N 1
ATOM 1607 C CA . HIS B 1 24 ? 9 -23.438 -2.609 1 97.88 24 HIS B CA 1
ATOM 1608 C C . HIS B 1 24 ? 10.086 -22.359 -2.57 1 97.88 24 HIS B C 1
ATOM 1610 O O . HIS B 1 24 ? 11.086 -22.453 -3.289 1 97.88 24 HIS B O 1
ATOM 1616 N N . LEU B 1 25 ? 9.883 -21.312 -1.72 1 97.62 25 LEU B N 1
ATOM 1617 C CA . LEU B 1 25 ? 10.805 -20.188 -1.722 1 97.62 25 LEU B CA 1
ATOM 1618 C C . LEU B 1 25 ? 12.242 -20.656 -1.491 1 97.62 25 LEU B C 1
ATOM 1620 O O . LEU B 1 25 ? 13.156 -20.266 -2.221 1 97.62 25 LEU B O 1
ATOM 1624 N N . ALA B 1 26 ? 12.445 -21.516 -0.534 1 96.31 26 ALA B N 1
ATOM 1625 C CA . ALA B 1 26 ? 13.781 -22 -0.202 1 96.31 26 ALA B CA 1
ATOM 1626 C C . ALA B 1 26 ? 14.445 -22.656 -1.411 1 96.31 26 ALA B C 1
ATOM 1628 O O . ALA B 1 26 ? 15.617 -22.406 -1.694 1 96.31 26 ALA B O 1
ATOM 1629 N N . ASP B 1 27 ? 13.688 -23.453 -2.078 1 96.31 27 ASP B N 1
ATOM 1630 C CA . ASP B 1 27 ? 14.203 -24.141 -3.264 1 96.31 27 ASP B CA 1
ATOM 1631 C C . ASP B 1 27 ? 14.516 -23.141 -4.375 1 96.31 27 ASP B C 1
ATOM 1633 O O . ASP B 1 27 ? 15.523 -23.266 -5.07 1 96.31 27 ASP B O 1
ATOM 1637 N N . MET B 1 28 ? 13.633 -22.172 -4.559 1 95.56 28 MET B N 1
ATOM 1638 C CA . MET B 1 28 ? 13.805 -21.172 -5.605 1 95.56 28 MET B CA 1
ATOM 1639 C C . MET B 1 28 ? 15.062 -20.344 -5.355 1 95.56 28 MET B C 1
ATOM 1641 O O . MET B 1 28 ? 15.773 -19.984 -6.297 1 95.56 28 MET B O 1
ATOM 1645 N N . LEU B 1 29 ? 15.297 -20 -4.109 1 94.94 29 LEU B N 1
ATOM 1646 C CA . LEU B 1 29 ? 16.469 -19.203 -3.758 1 94.94 29 LEU B CA 1
ATOM 1647 C C . LEU B 1 29 ? 17.75 -20 -3.988 1 94.94 29 LEU B C 1
ATOM 1649 O O . LEU B 1 29 ? 18.766 -19.438 -4.391 1 94.94 29 LEU B O 1
ATOM 1653 N N . GLU B 1 30 ? 17.719 -21.25 -3.773 1 93.56 30 GLU B N 1
ATOM 1654 C CA . GLU B 1 30 ? 18.875 -22.109 -3.975 1 93.56 30 GLU B CA 1
ATOM 1655 C C . GLU B 1 30 ? 19.203 -22.25 -5.457 1 93.56 30 GLU B C 1
ATOM 1657 O O . GLU B 1 30 ? 20.375 -22.281 -5.84 1 93.56 30 GLU B O 1
ATOM 1662 N N . GLN B 1 31 ? 18.188 -22.328 -6.203 1 87 31 GLN B N 1
ATOM 1663 C CA . GLN B 1 31 ? 18.359 -22.562 -7.633 1 87 31 GLN B CA 1
ATOM 1664 C C . GLN B 1 31 ? 18.5 -21.25 -8.398 1 87 31 GLN B C 1
ATOM 1666 O O . GLN B 1 31 ? 18.797 -21.234 -9.594 1 87 31 GLN B O 1
ATOM 1671 N N . ASN B 1 32 ? 18.438 -20.234 -7.699 1 71.56 32 ASN B N 1
ATOM 1672 C CA . ASN B 1 32 ? 18.234 -18.922 -8.305 1 71.56 32 ASN B CA 1
ATOM 1673 C C . ASN B 1 32 ? 19.531 -18.375 -8.906 1 71.56 32 ASN B C 1
ATOM 1675 O O . ASN B 1 32 ? 20.594 -18.469 -8.281 1 71.56 32 ASN B O 1
ATOM 1679 N N . ASP B 1 33 ? 19.484 -18.078 -10.062 1 79.12 33 ASP B N 1
ATOM 1680 C CA . ASP B 1 33 ? 20.547 -17.422 -10.812 1 79.12 33 ASP B CA 1
ATOM 1681 C C . ASP B 1 33 ? 20.562 -15.914 -10.555 1 79.12 33 ASP B C 1
ATOM 1683 O O . ASP B 1 33 ? 20.578 -15.117 -11.492 1 79.12 33 ASP B O 1
ATOM 1687 N N . GLU B 1 34 ? 20.516 -15.578 -9.398 1 86.81 34 GLU B N 1
ATOM 1688 C CA . GLU B 1 34 ? 20.641 -14.188 -8.969 1 86.81 34 GLU B CA 1
ATOM 1689 C C . GLU B 1 34 ? 19.406 -13.367 -9.344 1 86.81 34 GLU B C 1
ATOM 1691 O O . GLU B 1 34 ? 19.516 -12.172 -9.609 1 86.81 34 GLU B O 1
ATOM 1696 N N . LYS B 1 35 ? 18.359 -14.047 -9.43 1 94.31 35 LYS B N 1
ATOM 1697 C CA . LYS B 1 35 ? 17.109 -13.359 -9.789 1 94.31 35 LYS B CA 1
ATOM 1698 C C . LYS B 1 35 ? 16.438 -12.766 -8.555 1 94.31 35 LYS B C 1
ATOM 1700 O O . LYS B 1 35 ? 16.453 -13.367 -7.48 1 94.31 35 LYS B O 1
ATOM 1705 N N . TRP B 1 36 ? 15.883 -11.602 -8.805 1 98.06 36 TRP B N 1
ATOM 1706 C CA . TRP B 1 36 ? 14.93 -11.094 -7.82 1 98.06 36 TRP B CA 1
ATOM 1707 C C . TRP B 1 36 ? 13.555 -11.734 -8.016 1 98.06 36 TRP B C 1
ATOM 1709 O O . TRP B 1 36 ? 13.266 -12.273 -9.078 1 98.06 36 TRP B O 1
ATOM 1719 N N . LEU B 1 37 ? 12.758 -11.742 -6.949 1 98.19 37 LEU B N 1
ATOM 1720 C CA . LEU B 1 37 ? 11.391 -12.242 -6.996 1 98.19 37 LEU B CA 1
ATOM 1721 C C . LEU B 1 37 ? 10.391 -11.125 -6.723 1 98.19 37 LEU B C 1
ATOM 1723 O O . LEU B 1 37 ? 10.516 -10.398 -5.734 1 98.19 37 LEU B O 1
ATOM 1727 N N . LEU B 1 38 ? 9.547 -10.914 -7.613 1 98.56 38 LEU B N 1
ATOM 1728 C CA . LEU B 1 38 ? 8.391 -10.062 -7.383 1 98.56 38 LEU B CA 1
ATOM 1729 C C . LEU B 1 38 ? 7.141 -10.891 -7.102 1 98.56 38 LEU B C 1
ATOM 1731 O O . LEU B 1 38 ? 6.66 -11.609 -7.98 1 98.56 38 LEU B O 1
ATOM 1735 N N . LEU B 1 39 ? 6.645 -10.812 -5.863 1 98.75 39 LEU B N 1
ATOM 1736 C CA . LEU B 1 39 ? 5.453 -11.539 -5.418 1 98.75 39 LEU B CA 1
ATOM 1737 C C . LEU B 1 39 ? 4.246 -10.609 -5.363 1 98.75 39 LEU B C 1
ATOM 1739 O O . LEU B 1 39 ? 4.289 -9.562 -4.711 1 98.75 39 LEU B O 1
ATOM 1743 N N . ILE B 1 40 ? 3.203 -11 -6.039 1 98.75 40 ILE B N 1
ATOM 1744 C CA . ILE B 1 40 ? 1.996 -10.18 -6.066 1 98.75 40 ILE B CA 1
ATOM 1745 C C . ILE B 1 40 ? 0.796 -11.023 -5.629 1 98.75 40 ILE B C 1
ATOM 1747 O O . IL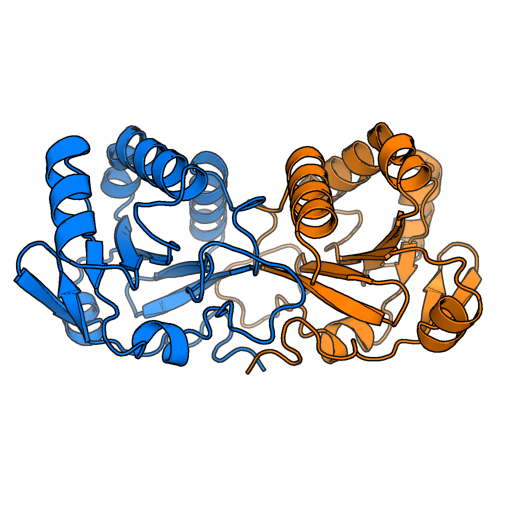E B 1 40 ? 0.508 -12.062 -6.227 1 98.75 40 ILE B O 1
ATOM 1751 N N . TYR B 1 41 ? 0.167 -10.586 -4.613 1 98.75 41 TYR B N 1
ATOM 1752 C CA . TYR B 1 41 ? -1.094 -11.18 -4.191 1 98.75 41 TYR B CA 1
ATOM 1753 C C . TYR B 1 41 ? -2.279 -10.422 -4.781 1 98.75 41 TYR B C 1
ATOM 1755 O O . TYR B 1 41 ? -2.373 -9.203 -4.648 1 98.75 41 TYR B O 1
ATOM 1763 N N . PHE B 1 42 ? -3.137 -11.109 -5.492 1 98.5 42 PHE B N 1
ATOM 1764 C CA . PHE B 1 42 ? -4.312 -10.453 -6.043 1 98.5 42 PHE B CA 1
ATOM 1765 C C . PHE B 1 42 ? -5.594 -11.078 -5.508 1 98.5 42 PHE B C 1
ATOM 1767 O O . PHE B 1 42 ? -5.566 -12.195 -4.973 1 98.5 42 PHE B O 1
ATOM 1774 N N . ARG B 1 43 ? -6.742 -10.453 -5.633 1 98.19 43 ARG B N 1
ATOM 1775 C CA . ARG B 1 43 ? -7.988 -10.852 -4.984 1 98.19 43 ARG B CA 1
ATOM 1776 C C . ARG B 1 43 ? -8.539 -12.133 -5.602 1 98.19 43 ARG B C 1
ATOM 1778 O O . ARG B 1 43 ? -8.844 -13.094 -4.887 1 98.19 43 ARG B O 1
ATOM 1785 N N . GLY B 1 44 ? -8.664 -12.055 -6.887 1 97.75 44 GLY B N 1
ATOM 1786 C CA . GLY B 1 44 ? -9.25 -13.156 -7.633 1 97.75 44 GLY B CA 1
ATOM 1787 C C . GLY B 1 44 ? -9.555 -12.805 -9.078 1 97.75 44 GLY B C 1
ATOM 1788 O O . GLY B 1 44 ? -9.477 -11.641 -9.469 1 97.75 44 GLY B O 1
ATOM 1789 N N . SER B 1 45 ? -9.922 -13.836 -9.812 1 97.44 45 SER B N 1
ATOM 1790 C CA . SER B 1 45 ? -10.188 -13.664 -11.234 1 97.44 45 SER B CA 1
ATOM 1791 C C . SER B 1 45 ? -11.461 -12.867 -11.477 1 97.44 45 SER B C 1
ATOM 1793 O O . SER B 1 45 ? -11.688 -12.352 -12.57 1 97.44 45 SER B O 1
ATOM 1795 N N . TRP B 1 46 ? -12.281 -12.695 -10.492 1 97 46 TRP B N 1
ATOM 1796 C CA . TRP B 1 46 ? -13.562 -12.008 -10.609 1 97 46 TRP B CA 1
ATOM 1797 C C . TRP B 1 46 ? -13.383 -10.5 -10.5 1 97 46 TRP B C 1
ATOM 1799 O O . TRP B 1 46 ? -14.336 -9.734 -10.695 1 97 46 TRP B O 1
ATOM 1809 N N . CYS B 1 47 ? -12.289 -10.047 -10.164 1 97.19 47 CYS B N 1
ATOM 1810 C CA . CYS B 1 47 ? -12.023 -8.633 -9.906 1 97.19 47 CYS B CA 1
ATOM 1811 C C . CYS B 1 47 ? -11.477 -7.945 -11.148 1 97.19 47 CYS B C 1
ATOM 1813 O O . CYS B 1 47 ? -10.336 -8.188 -11.547 1 97.19 47 CYS B O 1
ATOM 1815 N N . PRO B 1 48 ? -12.141 -6.996 -11.695 1 96.75 48 PRO B N 1
ATOM 1816 C CA . PRO B 1 48 ? -11.688 -6.336 -12.922 1 96.75 48 PRO B CA 1
ATOM 1817 C C . PRO B 1 48 ? -10.367 -5.602 -12.75 1 96.75 48 PRO B C 1
ATOM 1819 O O . PRO B 1 48 ? -9.516 -5.629 -13.648 1 96.75 48 PRO B O 1
ATOM 1822 N N . ALA B 1 49 ? -10.203 -4.945 -11.641 1 95.94 49 ALA B N 1
ATOM 1823 C CA . ALA B 1 49 ? -8.945 -4.254 -11.383 1 95.94 49 ALA B CA 1
ATOM 1824 C C . ALA B 1 49 ? -7.777 -5.234 -11.352 1 95.94 49 ALA B C 1
ATOM 1826 O O . ALA B 1 49 ? -6.676 -4.918 -11.812 1 95.94 49 ALA B O 1
ATOM 1827 N N . CYS B 1 50 ? -7.961 -6.41 -10.836 1 97.19 50 CYS B N 1
ATOM 1828 C CA . CYS B 1 50 ? -6.945 -7.457 -10.812 1 97.19 50 CYS B CA 1
ATOM 1829 C C . CYS B 1 50 ? -6.598 -7.906 -12.227 1 97.19 50 CYS B C 1
ATOM 1831 O O . CYS B 1 50 ? -5.422 -8.039 -12.57 1 97.19 50 CYS B O 1
ATOM 1833 N N . MET B 1 51 ? -7.633 -8.109 -13.008 1 97.44 51 MET B N 1
ATOM 1834 C CA . MET B 1 51 ? -7.406 -8.562 -14.375 1 97.44 51 MET B CA 1
ATOM 1835 C C . MET B 1 51 ? -6.641 -7.516 -15.18 1 97.44 51 MET B C 1
ATOM 1837 O O . MET B 1 51 ? -5.727 -7.848 -15.93 1 97.44 51 MET B O 1
ATOM 1841 N N . GLU B 1 52 ? -7.02 -6.305 -14.977 1 96.69 52 GLU B N 1
ATOM 1842 C CA . GLU B 1 52 ? -6.309 -5.223 -15.656 1 96.69 52 GLU B CA 1
ATOM 1843 C C . GLU B 1 52 ? -4.832 -5.207 -15.273 1 96.69 52 GLU B C 1
ATOM 1845 O O . GLU B 1 52 ? -3.963 -5.051 -16.125 1 96.69 52 GLU B O 1
ATOM 1850 N N . GLU B 1 53 ? -4.582 -5.344 -14.047 1 96.69 53 GLU B N 1
ATOM 1851 C CA . GLU B 1 53 ? -3.209 -5.352 -13.555 1 96.69 53 GLU B CA 1
ATOM 1852 C C . GLU B 1 53 ? -2.424 -6.527 -14.133 1 96.69 53 GLU B C 1
ATOM 1854 O O . GLU B 1 53 ? -1.304 -6.355 -14.617 1 96.69 53 GLU B O 1
ATOM 1859 N N . LEU B 1 54 ? -2.975 -7.719 -14.055 1 97.75 54 LEU B N 1
ATOM 1860 C CA . LEU B 1 54 ? -2.285 -8.906 -14.547 1 97.75 54 LEU B CA 1
ATOM 1861 C C . LEU B 1 54 ? -2.023 -8.797 -16.047 1 97.75 54 LEU B C 1
ATOM 1863 O O . LEU B 1 54 ? -0.959 -9.203 -16.531 1 97.75 54 LEU B O 1
ATOM 1867 N N . ASP B 1 55 ? -2.969 -8.219 -16.766 1 98.06 55 ASP B N 1
ATOM 1868 C CA . ASP B 1 55 ? -2.775 -7.984 -18.203 1 98.06 55 ASP B CA 1
ATOM 1869 C C . ASP B 1 55 ? -1.624 -7.016 -18.453 1 98.06 55 ASP B C 1
ATOM 1871 O O . ASP B 1 55 ? -0.81 -7.227 -19.344 1 98.06 55 ASP B O 1
ATOM 1875 N N . GLU B 1 56 ? -1.61 -6.004 -17.656 1 97.06 56 GLU B N 1
ATOM 1876 C CA . GLU B 1 56 ? -0.528 -5.031 -17.797 1 97.06 56 GLU B CA 1
ATOM 1877 C C . GLU B 1 56 ? 0.826 -5.672 -17.5 1 97.06 56 GLU B C 1
ATOM 1879 O O . GLU B 1 56 ? 1.818 -5.371 -18.156 1 97.06 56 GLU B O 1
ATOM 1884 N N . LEU B 1 57 ? 0.886 -6.484 -16.484 1 97.56 57 LEU B N 1
ATOM 1885 C CA . LEU B 1 57 ? 2.111 -7.199 -16.156 1 97.56 57 LEU B CA 1
ATOM 1886 C C . LEU B 1 57 ? 2.547 -8.109 -17.297 1 97.56 57 LEU B C 1
ATOM 1888 O O . LEU B 1 57 ? 3.729 -8.148 -17.641 1 97.56 57 LEU B O 1
ATOM 1892 N N . GLU B 1 58 ? 1.606 -8.773 -17.875 1 97.75 58 GLU B N 1
ATOM 1893 C CA . GLU B 1 58 ? 1.906 -9.633 -19.031 1 97.75 58 GLU B CA 1
ATOM 1894 C C . GLU B 1 58 ? 2.465 -8.82 -20.188 1 97.75 58 GLU B C 1
ATOM 1896 O O . GLU B 1 58 ? 3.447 -9.219 -20.812 1 97.75 58 GLU B O 1
ATOM 1901 N N . ASP B 1 59 ? 1.866 -7.668 -20.422 1 96.94 59 ASP B N 1
ATOM 1902 C CA . ASP B 1 59 ? 2.277 -6.797 -21.516 1 96.94 59 ASP B CA 1
ATOM 1903 C C . ASP B 1 59 ? 3.715 -6.32 -21.344 1 96.94 59 ASP B C 1
ATOM 1905 O O . ASP B 1 59 ? 4.387 -5.961 -22.312 1 96.94 59 ASP B O 1
ATOM 1909 N N . THR B 1 60 ? 4.176 -6.375 -20.094 1 95.81 60 THR B N 1
ATOM 1910 C CA . THR B 1 60 ? 5.504 -5.836 -19.812 1 95.81 60 THR B CA 1
ATOM 1911 C C . THR B 1 60 ? 6.426 -6.922 -19.266 1 95.81 60 THR B C 1
ATOM 1913 O O . THR B 1 60 ? 7.422 -6.621 -18.609 1 95.81 60 THR B O 1
ATOM 1916 N N . ILE B 1 61 ? 6.09 -8.133 -19.469 1 96.5 61 ILE B N 1
ATOM 1917 C CA . ILE B 1 61 ? 6.801 -9.266 -18.875 1 96.5 61 ILE B CA 1
ATOM 1918 C C . ILE B 1 61 ? 8.25 -9.273 -19.375 1 96.5 61 ILE B C 1
ATOM 1920 O O . ILE B 1 61 ? 9.156 -9.695 -18.641 1 96.5 61 ILE B O 1
ATOM 1924 N N . SER B 1 62 ? 8.508 -8.797 -20.578 1 96.44 62 SER B N 1
ATOM 1925 C CA . SER B 1 62 ? 9.844 -8.758 -21.156 1 96.44 62 SER B CA 1
ATOM 1926 C C . SER B 1 62 ? 10.789 -7.91 -20.312 1 96.44 62 SER B C 1
ATOM 1928 O O . SER B 1 62 ? 11.977 -8.203 -20.203 1 96.44 62 SER B O 1
ATOM 1930 N N . TYR B 1 63 ? 10.219 -6.875 -19.703 1 95.75 63 TYR B N 1
ATOM 1931 C CA . TYR B 1 63 ? 11.031 -6.055 -18.812 1 95.75 63 TYR B CA 1
ATOM 1932 C C . TYR B 1 63 ? 11.555 -6.879 -17.641 1 95.75 63 TYR B C 1
ATOM 1934 O O . TYR B 1 63 ? 12.742 -6.812 -17.312 1 95.75 63 TYR B O 1
ATOM 1942 N N . PHE B 1 64 ? 10.75 -7.57 -17.016 1 95.62 64 PHE B N 1
ATOM 1943 C CA . PHE B 1 64 ? 11.117 -8.336 -15.836 1 95.62 64 PHE B CA 1
ATOM 1944 C C . PHE B 1 64 ? 12.141 -9.414 -16.188 1 95.62 64 PHE B C 1
ATOM 1946 O O . PHE B 1 64 ? 13.125 -9.602 -15.469 1 95.62 64 PHE B O 1
ATOM 1953 N N . ASN B 1 65 ? 11.898 -10.008 -17.328 1 94.12 65 ASN B N 1
AT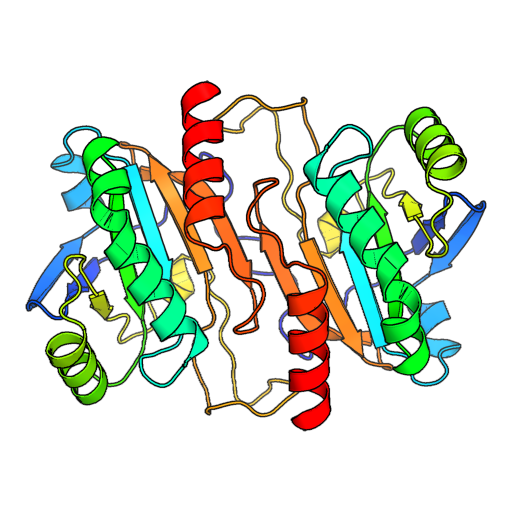OM 1954 C CA . ASN B 1 65 ? 12.852 -11.016 -17.781 1 94.12 65 ASN B CA 1
ATOM 1955 C C . ASN B 1 65 ? 14.219 -10.406 -18.062 1 94.12 65 ASN B C 1
ATOM 1957 O O . ASN B 1 65 ? 15.242 -10.945 -17.641 1 94.12 65 ASN B O 1
ATOM 1961 N N . LYS B 1 66 ? 14.188 -9.352 -18.719 1 94.88 66 LYS B N 1
ATOM 1962 C CA . LYS B 1 66 ? 15.43 -8.672 -19.094 1 94.88 66 LYS B CA 1
ATOM 1963 C C . LYS B 1 66 ? 16.203 -8.227 -17.859 1 94.88 66 LYS B C 1
ATOM 1965 O O . LYS B 1 66 ? 17.438 -8.164 -17.875 1 94.88 66 LYS B O 1
ATOM 1970 N N . HIS B 1 67 ? 15.484 -8.016 -16.797 1 94.44 67 HIS B N 1
ATOM 1971 C CA . HIS B 1 67 ? 16.125 -7.496 -15.586 1 94.44 67 HIS B CA 1
ATOM 1972 C C . HIS B 1 67 ? 16.266 -8.578 -14.523 1 94.44 67 HIS B C 1
ATOM 1974 O O . HIS B 1 67 ? 16.406 -8.273 -13.336 1 94.44 67 HIS B O 1
ATOM 1980 N N . ASN B 1 68 ? 16.109 -9.766 -14.883 1 94.88 68 ASN B N 1
ATOM 1981 C CA . ASN B 1 68 ? 16.312 -10.93 -14.031 1 94.88 68 ASN B CA 1
ATOM 1982 C C . ASN B 1 68 ? 15.406 -10.914 -12.812 1 94.88 68 ASN B C 1
ATOM 1984 O O . ASN B 1 68 ? 15.867 -11.086 -11.68 1 94.88 68 ASN B O 1
ATOM 1988 N N . ILE B 1 69 ? 14.164 -10.656 -13.078 1 96.88 69 ILE B N 1
ATOM 1989 C CA . ILE B 1 69 ? 13.133 -10.664 -12.047 1 96.88 69 ILE B CA 1
ATOM 1990 C C . ILE B 1 69 ? 12.086 -11.719 -12.375 1 96.88 69 ILE B C 1
ATOM 1992 O O . ILE B 1 69 ? 11.477 -11.68 -13.445 1 96.88 69 ILE B O 1
ATOM 1996 N N . SER B 1 70 ? 11.891 -12.609 -11.477 1 96.38 70 SER B N 1
ATOM 1997 C CA . SER B 1 70 ? 10.82 -13.594 -11.617 1 96.38 70 SER B CA 1
ATOM 1998 C C . SER B 1 70 ? 9.523 -13.102 -10.977 1 96.38 70 SER B C 1
ATOM 2000 O O . SER B 1 70 ? 9.508 -12.766 -9.789 1 96.38 70 SER B O 1
ATOM 2002 N N . LEU B 1 71 ? 8.531 -13.062 -11.75 1 97.56 71 LEU B N 1
ATOM 2003 C CA . LEU B 1 71 ? 7.215 -12.625 -11.289 1 97.56 71 LEU B CA 1
ATOM 2004 C C . LEU B 1 71 ? 6.359 -13.82 -10.875 1 97.56 71 LEU B C 1
ATOM 2006 O O . LEU B 1 71 ? 6.188 -14.766 -11.648 1 97.56 71 LEU B O 1
ATOM 2010 N N . LEU B 1 72 ? 5.875 -13.828 -9.641 1 98.19 72 LEU B N 1
ATOM 2011 C CA . LEU B 1 72 ? 4.914 -14.805 -9.141 1 98.19 72 LEU B CA 1
ATOM 2012 C C . LEU B 1 72 ? 3.648 -14.117 -8.648 1 98.19 72 LEU B C 1
ATOM 2014 O O . LEU B 1 72 ? 3.721 -13.133 -7.91 1 98.19 72 LEU B O 1
ATOM 2018 N N . THR B 1 73 ? 2.57 -14.641 -9.047 1 98.69 73 THR B N 1
ATOM 2019 C CA . THR B 1 73 ? 1.294 -14.133 -8.547 1 98.69 73 THR B CA 1
ATOM 2020 C C . THR B 1 73 ? 0.604 -15.18 -7.676 1 98.69 73 THR B C 1
ATOM 2022 O O . THR B 1 73 ? 0.716 -16.375 -7.926 1 98.69 73 THR B O 1
ATOM 2025 N N . ILE B 1 74 ? 0.003 -14.711 -6.648 1 98.81 74 ILE B N 1
ATOM 2026 C CA . ILE B 1 74 ? -0.62 -15.578 -5.648 1 98.81 74 ILE B CA 1
ATOM 2027 C C . ILE B 1 74 ? -2.068 -15.148 -5.43 1 98.81 74 ILE B C 1
ATOM 2029 O O . ILE B 1 74 ? -2.379 -13.953 -5.438 1 98.81 74 ILE B O 1
ATOM 2033 N N . THR B 1 75 ? -2.951 -16.125 -5.223 1 98.69 75 THR B N 1
ATOM 2034 C CA . THR B 1 75 ? -4.344 -15.797 -4.926 1 98.69 75 THR B CA 1
ATOM 2035 C C . THR B 1 75 ? -5.016 -16.938 -4.176 1 98.69 75 THR B C 1
ATOM 2037 O O . THR B 1 75 ? -4.504 -18.062 -4.16 1 98.69 75 THR B O 1
ATOM 2040 N N . HIS B 1 76 ? -5.977 -16.578 -3.453 1 97.81 76 HIS B N 1
ATOM 2041 C CA . HIS B 1 76 ? -6.953 -17.531 -2.953 1 97.81 76 HIS B CA 1
ATOM 2042 C C . HIS B 1 76 ? -8.281 -17.406 -3.68 1 97.81 76 HIS B C 1
ATOM 2044 O O . HIS B 1 76 ? -9.055 -16.484 -3.398 1 97.81 76 HIS B O 1
ATOM 2050 N N . ASP B 1 77 ? -8.539 -18.062 -4.66 1 95.5 77 ASP B N 1
ATOM 2051 C CA . ASP B 1 77 ? -9.734 -18.078 -5.492 1 95.5 77 ASP B CA 1
ATOM 2052 C C . ASP B 1 77 ? -10.086 -19.516 -5.906 1 95.5 77 ASP B C 1
ATOM 2054 O O . ASP B 1 77 ? -9.336 -20.453 -5.625 1 95.5 77 ASP B O 1
ATOM 2058 N N . GLU B 1 78 ? -11.203 -19.719 -6.504 1 94.69 78 GLU B N 1
ATOM 2059 C CA . GLU B 1 78 ? -11.641 -21.031 -6.945 1 94.69 78 GLU B CA 1
ATOM 2060 C C . GLU B 1 78 ? -10.805 -21.531 -8.117 1 94.69 78 GLU B C 1
ATOM 2062 O O . GLU B 1 78 ? -10.578 -20.797 -9.086 1 94.69 78 GLU B O 1
ATOM 2067 N N . LYS B 1 79 ? -10.445 -22.781 -8.031 1 94.25 79 LYS B N 1
ATOM 2068 C CA . LYS B 1 79 ? -9.57 -23.375 -9.039 1 94.25 79 LYS B CA 1
ATOM 2069 C C . LYS B 1 79 ? -10.211 -23.312 -10.43 1 94.25 79 LYS B C 1
ATOM 2071 O O . LYS B 1 79 ? -9.547 -22.953 -11.406 1 94.25 79 LYS B O 1
ATOM 2076 N N . THR B 1 80 ? -11.492 -23.625 -10.5 1 95.75 80 THR B N 1
ATOM 2077 C CA . THR B 1 80 ? -12.188 -23.625 -11.773 1 95.75 80 THR B CA 1
ATOM 2078 C C . THR B 1 80 ? -12.172 -22.234 -12.414 1 95.75 80 THR B C 1
ATOM 2080 O O . THR B 1 80 ? -11.945 -22.109 -13.617 1 95.75 80 THR B O 1
ATOM 2083 N N . ALA B 1 81 ? -12.352 -21.219 -11.648 1 96.88 81 ALA B N 1
ATOM 2084 C CA . ALA B 1 81 ? -12.32 -19.844 -12.141 1 96.88 81 ALA B CA 1
ATOM 2085 C C . ALA B 1 81 ? -10.922 -19.469 -12.609 1 96.88 81 ALA B C 1
ATOM 2087 O O . ALA B 1 81 ? -10.773 -18.781 -13.625 1 96.88 81 ALA B O 1
ATOM 2088 N N . LEU B 1 82 ? -9.992 -19.922 -11.938 1 97.19 82 LEU B N 1
ATOM 2089 C CA . LEU B 1 82 ? -8.609 -19.594 -12.266 1 97.19 82 LEU B CA 1
ATOM 2090 C C . LEU B 1 82 ? -8.164 -20.328 -13.539 1 97.19 82 LEU B C 1
ATOM 2092 O O . LEU B 1 82 ? -7.387 -19.781 -14.32 1 97.19 82 LEU B O 1
ATOM 2096 N N . GLU B 1 83 ? -8.617 -21.531 -13.656 1 96.12 83 GLU B N 1
ATOM 2097 C CA . GLU B 1 83 ? -8.32 -22.266 -14.891 1 96.12 83 GLU B CA 1
ATOM 2098 C C . GLU B 1 83 ? -8.914 -21.547 -16.094 1 96.12 83 GLU B C 1
ATOM 2100 O O . GLU B 1 83 ? -8.273 -21.469 -17.156 1 96.12 83 GLU B O 1
ATOM 2105 N N . LYS B 1 84 ? -10.117 -21.094 -15.969 1 97.31 84 LYS B N 1
ATOM 2106 C CA . LYS B 1 84 ? -10.742 -20.312 -17.031 1 97.31 84 LYS B CA 1
ATOM 2107 C C . LYS B 1 84 ? -9.945 -19.047 -17.328 1 97.31 84 LYS B C 1
ATOM 2109 O O . LYS B 1 84 ? -9.742 -18.688 -18.484 1 97.31 84 LYS B O 1
ATOM 2114 N N . MET B 1 85 ? -9.516 -18.359 -16.25 1 97.56 85 MET B N 1
ATOM 2115 C CA . MET B 1 85 ? -8.68 -17.172 -16.375 1 97.56 85 MET B CA 1
ATOM 2116 C C . MET B 1 85 ? -7.418 -17.484 -17.188 1 97.56 85 MET B C 1
ATOM 2118 O O . MET B 1 85 ? -7.055 -16.734 -18.094 1 97.56 85 MET B O 1
ATOM 2122 N N . GLN B 1 86 ? -6.789 -18.562 -16.844 1 96.19 86 GLN B N 1
ATOM 2123 C CA . GLN B 1 86 ? -5.547 -18.938 -17.5 1 96.19 86 GLN B CA 1
ATOM 2124 C C . GLN B 1 86 ? -5.785 -19.25 -18.984 1 96.19 86 GLN B C 1
ATOM 2126 O O . GLN B 1 86 ? -4.957 -18.922 -19.828 1 96.19 86 GLN B O 1
ATOM 2131 N N . LYS B 1 87 ? -6.844 -19.922 -19.328 1 95.94 87 LYS B N 1
ATOM 2132 C CA . LYS B 1 87 ? -7.195 -20.219 -20.703 1 95.94 87 LYS B CA 1
ATOM 2133 C C . LYS B 1 87 ? -7.453 -18.953 -21.5 1 95.94 87 LYS B C 1
ATOM 2135 O O . LYS B 1 87 ? -7.047 -18.844 -22.656 1 95.94 87 LYS B O 1
ATOM 2140 N N . GLU B 1 88 ? -8.016 -18.016 -20.891 1 97.06 88 GLU B N 1
ATOM 2141 C CA . GLU B 1 88 ? -8.43 -16.781 -21.562 1 97.06 88 GLU B CA 1
ATOM 2142 C C . GLU B 1 88 ? -7.258 -15.828 -21.734 1 97.06 88 GLU B C 1
ATOM 2144 O O . GLU B 1 88 ? -7.105 -15.195 -22.781 1 97.06 88 GLU B O 1
ATOM 2149 N N . HIS B 1 89 ? -6.473 -15.711 -20.688 1 96.69 89 HIS B N 1
ATOM 2150 C CA . HIS B 1 89 ? -5.465 -14.656 -20.672 1 96.69 89 HIS B CA 1
ATOM 2151 C C . HIS B 1 89 ? -4.086 -15.211 -21.016 1 96.69 89 HIS B C 1
ATOM 2153 O O . HIS B 1 89 ? -3.217 -14.484 -21.5 1 96.69 89 HIS B O 1
ATOM 2159 N N . GLN B 1 90 ? -3.836 -16.469 -20.688 1 95.88 90 GLN B N 1
ATOM 2160 C CA . GLN B 1 90 ? -2.59 -17.156 -21 1 95.88 90 GLN B CA 1
ATOM 2161 C C . GLN B 1 90 ? -1.389 -16.406 -20.422 1 95.88 90 GLN B C 1
ATOM 2163 O O . GLN B 1 90 ? -0.427 -16.125 -21.141 1 95.88 90 GLN B O 1
ATOM 2168 N N . PHE B 1 91 ? -1.479 -16.109 -19.219 1 97.56 91 PHE B N 1
ATOM 2169 C CA . PHE B 1 91 ? -0.376 -15.438 -18.547 1 97.56 91 PHE B CA 1
ATOM 2170 C C . PHE B 1 91 ? 0.883 -16.297 -18.578 1 97.56 91 PHE B C 1
ATOM 2172 O O . PHE B 1 91 ? 0.819 -17.516 -18.375 1 97.56 91 PHE B O 1
ATOM 2179 N N . SER B 1 92 ? 2.031 -15.672 -18.844 1 97.38 92 SER B N 1
ATOM 2180 C CA . SER B 1 92 ? 3.289 -16.391 -18.969 1 97.38 92 SER B CA 1
ATOM 2181 C C . SER B 1 92 ? 3.971 -16.547 -17.609 1 97.38 92 SER B C 1
ATOM 2183 O O . SER B 1 92 ? 4.969 -17.25 -17.484 1 97.38 92 SER B O 1
ATOM 2185 N N . PHE B 1 93 ? 3.486 -15.875 -16.578 1 97.56 93 PHE B N 1
ATOM 2186 C CA . PHE B 1 93 ? 3.998 -16.016 -15.211 1 97.56 93 PHE B CA 1
ATOM 2187 C C . PHE B 1 93 ? 3.117 -16.953 -14.398 1 97.56 93 PHE B C 1
ATOM 2189 O O . PHE B 1 93 ? 1.931 -17.109 -14.688 1 97.56 93 PHE B O 1
ATOM 2196 N N . PRO B 1 94 ? 3.689 -17.562 -13.359 1 97.62 94 PRO B N 1
ATOM 2197 C CA . PRO B 1 94 ? 2.908 -18.516 -12.555 1 97.62 94 PRO B CA 1
ATOM 2198 C C . PRO B 1 94 ? 1.839 -17.828 -11.711 1 97.62 94 PRO B C 1
ATOM 2200 O O . PRO B 1 94 ? 2.059 -16.719 -11.211 1 97.62 94 PRO B O 1
ATOM 2203 N N . VAL B 1 95 ? 0.749 -18.531 -11.586 1 98.25 95 VAL B N 1
ATOM 2204 C CA . VAL B 1 95 ? -0.304 -18.203 -10.625 1 98.25 95 VAL B CA 1
ATOM 2205 C C . VAL B 1 95 ? -0.369 -19.297 -9.547 1 98.25 95 VAL B C 1
ATOM 2207 O O . VAL B 1 95 ? -0.706 -20.438 -9.836 1 98.25 95 VAL B O 1
ATOM 2210 N N . LEU B 1 96 ? -0.025 -18.906 -8.359 1 98.44 96 LEU B N 1
ATOM 2211 C CA . LEU B 1 96 ? 0.045 -19.844 -7.242 1 98.44 96 LEU B CA 1
ATOM 2212 C C . LEU B 1 96 ? -1.222 -19.781 -6.398 1 98.44 96 LEU B C 1
ATOM 2214 O O . LEU B 1 96 ? -1.772 -18.703 -6.18 1 98.44 96 LEU B O 1
ATOM 2218 N N . LEU B 1 97 ? -1.604 -20.938 -5.898 1 98.12 97 LEU B N 1
ATOM 2219 C CA . LEU B 1 97 ? -2.822 -21.031 -5.102 1 98.12 97 LEU B CA 1
ATOM 2220 C C . LEU B 1 97 ? -2.496 -21.031 -3.609 1 98.12 97 LEU B C 1
ATOM 2222 O O . LEU B 1 97 ? -1.787 -21.906 -3.123 1 98.12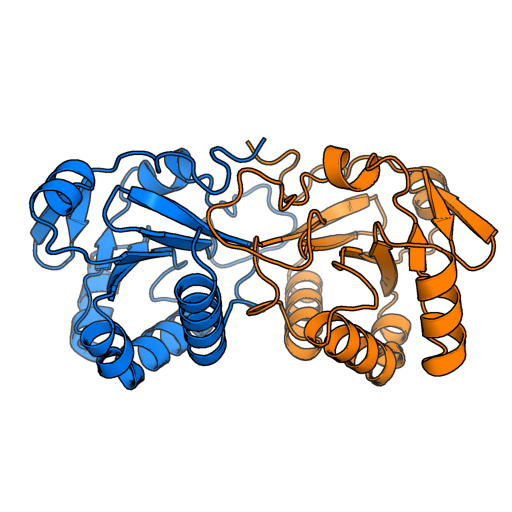 97 LEU B O 1
ATOM 2226 N N . ASP B 1 98 ? -3.029 -20.016 -2.955 1 98.06 98 ASP B N 1
ATOM 2227 C CA . ASP B 1 98 ? -2.922 -19.938 -1.502 1 98.06 98 ASP B CA 1
ATOM 2228 C C . ASP B 1 98 ? -4.117 -20.609 -0.827 1 98.06 98 ASP B C 1
ATOM 2230 O O . ASP B 1 98 ? -4.855 -19.969 -0.08 1 98.06 98 ASP B O 1
ATOM 2234 N N . GLU B 1 99 ? -4.234 -21.844 -0.944 1 94.88 99 GLU B N 1
ATOM 2235 C CA . GLU B 1 99 ? -5.438 -22.609 -0.61 1 94.88 99 GLU B CA 1
ATOM 2236 C C . GLU B 1 99 ? -5.77 -22.484 0.875 1 94.88 99 GLU B C 1
ATOM 2238 O O . GLU B 1 99 ? -6.938 -22.344 1.245 1 94.88 99 GLU B O 1
ATOM 2243 N N . ASP B 1 100 ? -4.797 -22.531 1.705 1 95.38 100 ASP B N 1
ATOM 2244 C CA . ASP B 1 100 ? -5.066 -22.562 3.139 1 95.38 100 ASP B CA 1
ATOM 2245 C C . ASP B 1 100 ? -4.699 -21.234 3.795 1 95.38 100 ASP B C 1
ATOM 2247 O O . ASP B 1 100 ? -4.531 -21.156 5.012 1 95.38 100 ASP B O 1
ATOM 2251 N N . PHE B 1 101 ? -4.43 -20.234 3.014 1 96.44 101 PHE B N 1
ATOM 2252 C CA . PHE B 1 101 ? -4.137 -18.891 3.482 1 96.44 101 PHE B CA 1
ATOM 2253 C C . PHE B 1 101 ? -2.789 -18.844 4.195 1 96.44 101 PHE B C 1
ATOM 2255 O O . PHE B 1 101 ? -2.527 -17.938 4.984 1 96.44 101 PHE B O 1
ATOM 2262 N N . SER B 1 102 ? -2.004 -19.875 3.9 1 97 102 SER B N 1
ATOM 2263 C CA . SER B 1 102 ? -0.716 -19.906 4.586 1 97 102 SER B CA 1
ATOM 2264 C C . SER B 1 102 ? 0.176 -18.75 4.156 1 97 102 SER B C 1
ATOM 2266 O O . SER B 1 102 ? 0.85 -18.141 4.988 1 97 102 SER B O 1
ATOM 2268 N N . PHE B 1 103 ? 0.197 -18.469 2.859 1 98.25 103 PHE B N 1
ATOM 2269 C CA . PHE B 1 103 ? 0.982 -17.328 2.379 1 98.25 103 PHE B CA 1
ATOM 2270 C C . PHE B 1 103 ? 0.453 -16.016 2.949 1 98.25 103 PHE B C 1
ATOM 2272 O O . PHE B 1 103 ? 1.224 -15.203 3.449 1 98.25 103 PHE B O 1
ATOM 2279 N N . LEU B 1 104 ? -0.866 -15.828 2.789 1 97.56 104 LEU B N 1
ATOM 2280 C CA . LEU B 1 104 ? -1.519 -14.617 3.281 1 97.56 104 LEU B CA 1
ATOM 2281 C C . LEU B 1 104 ? -1.144 -14.352 4.734 1 97.56 104 LEU B C 1
ATOM 2283 O O . LEU B 1 104 ? -0.798 -13.227 5.094 1 97.56 104 LEU B O 1
ATOM 2287 N N . LYS B 1 105 ? -1.165 -15.352 5.539 1 96.31 105 LYS B N 1
ATOM 2288 C CA . LYS B 1 105 ? -0.855 -15.211 6.961 1 96.31 105 LYS B CA 1
ATOM 2289 C C . LYS B 1 105 ? 0.618 -14.875 7.172 1 96.31 105 LYS B C 1
ATOM 2291 O O . LYS B 1 105 ? 0.948 -13.953 7.918 1 96.31 105 LYS B O 1
ATOM 2296 N N . ALA B 1 106 ? 1.48 -15.57 6.48 1 96.75 106 ALA B N 1
ATOM 2297 C CA . ALA B 1 106 ? 2.922 -15.406 6.656 1 96.75 106 ALA B CA 1
ATOM 2298 C C . ALA B 1 106 ? 3.381 -14.031 6.191 1 96.75 106 ALA B C 1
ATOM 2300 O O . ALA B 1 106 ? 4.316 -13.461 6.754 1 96.75 106 ALA B O 1
ATOM 2301 N N . TYR B 1 107 ? 2.701 -13.508 5.191 1 97.5 107 TYR B N 1
ATOM 2302 C CA . TYR B 1 107 ? 3.129 -12.25 4.586 1 97.5 107 TYR B CA 1
ATOM 2303 C C . TYR B 1 107 ? 2.229 -11.102 5.023 1 97.5 107 TYR B C 1
ATOM 2305 O O . TYR B 1 107 ? 2.35 -9.984 4.52 1 97.5 107 TYR B O 1
ATOM 2313 N N . ASP B 1 108 ? 1.348 -11.375 5.883 1 95.81 108 ASP B N 1
ATOM 2314 C CA . ASP B 1 108 ? 0.475 -10.383 6.504 1 95.81 108 ASP B CA 1
ATOM 2315 C C . ASP B 1 108 ? -0.341 -9.633 5.453 1 95.81 108 ASP B C 1
ATOM 2317 O O . ASP B 1 108 ? -0.427 -8.398 5.488 1 95.81 108 ASP B O 1
ATOM 2321 N N . VAL B 1 109 ? -0.839 -10.383 4.48 1 97.06 109 VAL B N 1
ATOM 2322 C CA . VAL B 1 109 ? -1.764 -9.844 3.49 1 97.06 109 VAL B CA 1
ATOM 2323 C C . VAL B 1 109 ? -3.127 -9.602 4.133 1 97.06 109 VAL B C 1
ATOM 2325 O O . VAL B 1 109 ? -3.613 -10.43 4.906 1 97.06 109 VAL B O 1
ATOM 2328 N N . TYR B 1 110 ? -3.74 -8.492 3.834 1 96.88 110 TYR B N 1
ATOM 2329 C CA . TYR B 1 110 ? -5.031 -8.18 4.438 1 96.88 110 TYR B CA 1
ATOM 2330 C C . TYR B 1 110 ? -6.117 -9.102 3.908 1 96.88 110 TYR B C 1
ATOM 2332 O O . TYR B 1 110 ? -6.059 -9.547 2.762 1 96.88 110 TYR B O 1
ATOM 2340 N N . TYR B 1 111 ? -7.055 -9.344 4.75 1 96.19 111 TYR B N 1
ATOM 2341 C CA . TYR B 1 111 ? -8.227 -10.148 4.434 1 96.19 111 TYR B CA 1
ATOM 2342 C C . TYR B 1 111 ? -9.516 -9.375 4.68 1 96.19 111 TYR B C 1
ATOM 2344 O O . TYR B 1 111 ? -9.68 -8.75 5.734 1 96.19 111 TYR B O 1
ATOM 2352 N N . HIS B 1 112 ? -10.336 -9.297 3.656 1 96.94 112 HIS B N 1
ATOM 2353 C CA . HIS B 1 112 ? -11.68 -8.727 3.791 1 96.94 112 HIS B CA 1
ATOM 2354 C C . HIS B 1 112 ? -12.664 -9.773 4.309 1 96.94 112 HIS B C 1
ATOM 2356 O O . HIS B 1 112 ? -13.094 -10.648 3.561 1 96.94 112 HIS B O 1
ATOM 2362 N N . GLY B 1 113 ? -13.008 -9.594 5.535 1 94.56 113 GLY B N 1
ATOM 2363 C CA . GLY B 1 113 ? -13.891 -10.57 6.152 1 94.56 113 GLY B CA 1
ATOM 2364 C C . GLY B 1 113 ? -15.305 -10.07 6.332 1 94.56 113 GLY B C 1
ATOM 2365 O O . GLY B 1 113 ? -15.656 -9 5.828 1 94.56 113 GLY B O 1
ATOM 2366 N N . GLU B 1 114 ? -16.094 -10.898 6.992 1 92.94 114 GLU B N 1
ATOM 2367 C CA . GLU B 1 114 ? -17.5 -10.57 7.238 1 92.94 114 GLU B CA 1
ATOM 2368 C C . GLU B 1 114 ? -17.625 -9.32 8.102 1 92.94 114 GLU B C 1
ATOM 2370 O O . GLU B 1 114 ? -18.594 -8.57 7.973 1 92.94 114 GLU B O 1
ATOM 2375 N N . ASP B 1 115 ? -16.672 -9.047 8.867 1 93.69 115 ASP B N 1
ATOM 2376 C CA . ASP B 1 115 ? -16.719 -7.941 9.82 1 93.69 115 ASP B CA 1
ATOM 2377 C C . ASP B 1 115 ? -16.25 -6.641 9.164 1 93.69 115 ASP B C 1
ATOM 2379 O O . ASP B 1 115 ? -16.234 -5.59 9.805 1 93.69 115 ASP B O 1
ATOM 2383 N N . ALA B 1 116 ? -15.914 -6.742 7.855 1 95.25 116 ALA B N 1
ATOM 2384 C CA . ALA B 1 116 ? -15.508 -5.527 7.156 1 95.25 116 ALA B CA 1
ATOM 2385 C C . ALA B 1 116 ? -16.641 -4.496 7.152 1 95.25 116 ALA B C 1
ATOM 2387 O O . ALA B 1 116 ? -17.812 -4.855 7.152 1 95.25 116 ALA B O 1
ATOM 2388 N N . PRO B 1 117 ? -16.312 -3.219 7.121 1 96.62 117 PRO B N 1
ATOM 2389 C CA . PRO B 1 117 ? -17.312 -2.156 7.273 1 96.62 117 PRO B CA 1
ATOM 2390 C C . PRO B 1 117 ? -18.141 -1.946 6.016 1 96.62 117 PRO B C 1
ATOM 2392 O O . PRO B 1 117 ? -19.141 -1.211 6.043 1 96.62 117 PRO B O 1
ATOM 2395 N N . TYR B 1 118 ? -17.812 -2.498 4.887 1 97.19 118 TYR B N 1
ATOM 2396 C CA . TYR B 1 118 ? -18.562 -2.373 3.648 1 97.19 118 TYR B CA 1
ATOM 2397 C C . TYR B 1 118 ? -18.609 -3.701 2.902 1 97.19 118 TYR B C 1
ATOM 2399 O O . TYR B 1 118 ? -17.75 -4.559 3.092 1 97.19 118 TYR B O 1
ATOM 2407 N N . GLU B 1 119 ? -19.641 -3.85 2.137 1 96.25 119 GLU B N 1
ATOM 2408 C CA . GLU B 1 119 ? -19.828 -5.062 1.342 1 96.25 119 GLU B CA 1
ATOM 2409 C C . GLU B 1 119 ? -18.875 -5.086 0.149 1 96.25 119 GLU B C 1
ATOM 2411 O O . GLU B 1 119 ? -18.625 -4.051 -0.478 1 96.25 119 GLU B O 1
ATOM 2416 N N . ASP B 1 120 ? -18.484 -6.23 -0.027 1 92.94 120 ASP B N 1
ATOM 2417 C CA . ASP B 1 120 ? -17.641 -6.488 -1.194 1 92.94 120 ASP B CA 1
ATOM 2418 C C . ASP B 1 120 ? -17.828 -7.918 -1.703 1 92.94 120 ASP B C 1
ATOM 2420 O O . ASP B 1 120 ? -18.797 -8.594 -1.324 1 92.94 120 ASP B O 1
ATOM 2424 N N . HIS B 1 121 ? -17.359 -8.438 -2.682 1 91.25 121 HIS B N 1
ATOM 2425 C CA . HIS B 1 121 ? -17.469 -9.75 -3.307 1 91.25 121 HIS B CA 1
ATOM 2426 C C . HIS B 1 121 ? -17.188 -10.867 -2.309 1 91.25 121 HIS B C 1
ATOM 2428 O O . HIS B 1 121 ? -16.328 -11.727 -2.559 1 91.25 121 HIS B O 1
ATOM 2434 N N . GLY B 1 122 ? -17.984 -10.828 -1.155 1 93 122 GLY B N 1
ATOM 2435 C CA . GLY B 1 122 ? -17.75 -11.82 -0.124 1 93 122 GLY B CA 1
ATOM 2436 C C . GLY B 1 122 ? -16.406 -11.68 0.55 1 93 122 GLY B C 1
ATOM 2437 O O . GLY B 1 122 ? -15.82 -10.594 0.558 1 93 122 GLY B O 1
ATOM 2438 N N . GLU B 1 123 ? -15.961 -12.719 1.225 1 95.06 123 GLU B N 1
ATOM 2439 C CA . GLU B 1 123 ? -14.664 -12.711 1.902 1 95.06 123 GLU B CA 1
ATOM 2440 C C . GLU B 1 123 ? -13.531 -13 0.924 1 95.06 123 GLU B C 1
ATOM 2442 O O . GLU B 1 123 ? -13.656 -13.867 0.059 1 95.06 123 GLU B O 1
ATOM 2447 N N . HIS B 1 124 ? -12.523 -12.336 1.033 1 96.94 124 HIS B N 1
ATOM 2448 C CA . HIS B 1 124 ? -11.391 -12.531 0.136 1 96.94 124 HIS B CA 1
ATOM 2449 C C . HIS B 1 124 ? -10.148 -11.82 0.654 1 96.94 124 HIS B C 1
ATOM 2451 O O . HIS B 1 124 ? -10.234 -10.992 1.564 1 96.94 124 HIS B O 1
ATOM 2457 N N . ALA B 1 125 ? -9.055 -12.141 0.074 1 97.06 125 ALA B N 1
ATOM 2458 C CA . ALA B 1 125 ? -7.797 -11.453 0.368 1 97.06 125 ALA B CA 1
ATOM 2459 C C . ALA B 1 125 ? -7.684 -10.156 -0.424 1 97.06 125 ALA B C 1
ATOM 2461 O O . ALA B 1 125 ? -8.406 -9.945 -1.4 1 97.06 125 ALA B O 1
ATOM 2462 N N . GLU B 1 126 ? -6.773 -9.312 0.015 1 97.81 126 GLU B N 1
ATOM 2463 C CA . GLU B 1 126 ? -6.574 -8.008 -0.603 1 97.81 126 GLU B CA 1
ATOM 2464 C C . GLU B 1 126 ? -5.219 -7.926 -1.3 1 97.81 126 GLU B C 1
ATOM 2466 O O . GLU B 1 126 ? -4.355 -8.781 -1.089 1 97.81 126 GLU B O 1
ATOM 2471 N N . PRO B 1 127 ? -5.004 -6.922 -2.172 1 98.25 127 PRO B N 1
ATOM 2472 C CA . PRO B 1 127 ? -3.748 -6.828 -2.918 1 98.25 127 PRO B CA 1
ATOM 2473 C C . PRO B 1 127 ? -2.543 -6.582 -2.014 1 98.25 127 PRO B C 1
ATOM 2475 O O . PRO B 1 127 ? -2.641 -5.832 -1.039 1 98.25 127 PRO B O 1
ATOM 2478 N N . ALA B 1 128 ? -1.434 -7.145 -2.398 1 98.31 128 ALA B N 1
ATOM 2479 C CA . ALA B 1 128 ? -0.152 -6.914 -1.736 1 98.31 128 ALA B CA 1
ATOM 2480 C C . ALA B 1 128 ? 1.013 -7.176 -2.688 1 98.31 128 ALA B C 1
ATOM 2482 O O . ALA B 1 128 ? 0.884 -7.953 -3.635 1 98.31 128 ALA B O 1
ATOM 2483 N N . TYR B 1 129 ? 2.145 -6.582 -2.432 1 98.62 129 TYR B N 1
ATOM 2484 C CA . TYR B 1 129 ? 3.318 -6.625 -3.293 1 98.62 129 TYR B CA 1
ATOM 2485 C C . TYR B 1 129 ? 4.594 -6.797 -2.473 1 98.62 129 TYR B C 1
ATOM 2487 O O . TYR B 1 129 ? 4.801 -6.09 -1.483 1 98.62 129 TYR B O 1
ATOM 2495 N N . PHE B 1 130 ? 5.457 -7.691 -2.93 1 98.56 130 PHE B N 1
ATOM 2496 C CA . PHE B 1 130 ? 6.734 -7.941 -2.266 1 98.56 130 PHE B CA 1
ATOM 2497 C C . PHE B 1 130 ? 7.848 -8.141 -3.289 1 98.56 130 PHE B C 1
ATOM 2499 O O . PHE B 1 130 ? 7.691 -8.906 -4.242 1 98.56 130 PHE B O 1
ATOM 2506 N N . LEU B 1 131 ? 8.906 -7.465 -3.094 1 98.69 131 LEU B N 1
ATOM 2507 C CA . LEU B 1 131 ? 10.117 -7.668 -3.883 1 98.69 131 LEU B CA 1
ATOM 2508 C C . LEU B 1 131 ? 11.227 -8.266 -3.027 1 98.69 131 LEU B C 1
ATOM 2510 O O . LEU B 1 131 ? 11.57 -7.707 -1.98 1 98.69 131 LEU B O 1
ATOM 2514 N N . LEU B 1 132 ? 11.711 -9.359 -3.441 1 98.31 132 LEU B N 1
ATOM 2515 C CA . LEU B 1 132 ? 12.805 -10.031 -2.748 1 98.31 132 LEU B CA 1
ATOM 2516 C C . LEU B 1 132 ? 14.062 -10.039 -3.604 1 98.31 132 LEU B C 1
ATOM 2518 O O . LEU B 1 132 ? 13.992 -10.234 -4.82 1 98.31 132 LEU B O 1
ATOM 25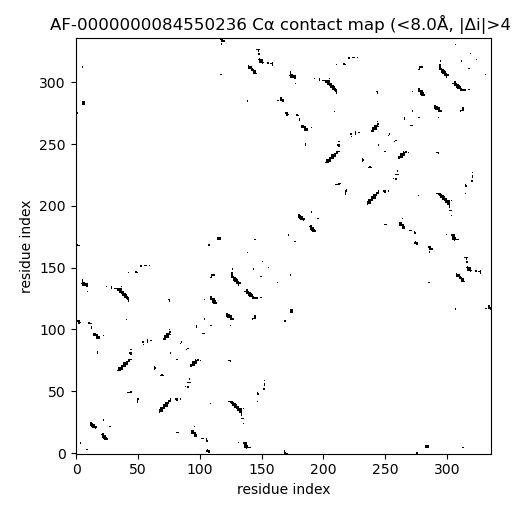22 N N . ASN B 1 133 ? 15.227 -9.914 -2.969 1 97.5 133 ASN B N 1
ATOM 2523 C CA . ASN B 1 133 ? 16.469 -10.078 -3.709 1 97.5 133 ASN B CA 1
ATOM 2524 C C . ASN B 1 133 ? 16.844 -11.555 -3.855 1 97.5 133 ASN B C 1
ATOM 2526 O O . ASN B 1 133 ? 16.078 -12.438 -3.482 1 97.5 133 ASN B O 1
ATOM 2530 N N . GLU B 1 134 ? 18 -11.836 -4.422 1 96.19 134 GLU B N 1
ATOM 2531 C CA . GLU B 1 134 ? 18.438 -13.188 -4.766 1 96.19 134 GLU B CA 1
ATOM 2532 C C . GLU B 1 134 ? 18.688 -14.023 -3.514 1 96.19 134 GLU B C 1
ATOM 2534 O O . GLU B 1 134 ? 18.781 -15.25 -3.59 1 96.19 134 GLU B O 1
ATOM 2539 N N . LYS B 1 135 ? 18.75 -13.406 -2.379 1 96.12 135 LYS B N 1
ATOM 2540 C CA . LYS B 1 135 ? 18.953 -14.109 -1.118 1 96.12 135 LYS B CA 1
ATOM 2541 C C . LYS B 1 135 ? 17.656 -14.234 -0.334 1 96.12 135 LYS B C 1
ATOM 2543 O O . LYS B 1 135 ? 17.641 -14.742 0.79 1 96.12 135 LYS B O 1
ATOM 2548 N N . GLY B 1 136 ? 16.562 -13.68 -0.853 1 97.31 136 GLY B N 1
ATOM 2549 C CA . GLY B 1 136 ? 15.258 -13.766 -0.208 1 97.31 136 GLY B CA 1
ATOM 2550 C C . GLY B 1 136 ? 15.016 -12.656 0.798 1 97.31 136 GLY B C 1
ATOM 2551 O O . GLY B 1 136 ? 14.117 -12.758 1.635 1 97.31 136 GLY B O 1
ATOM 2552 N N . LYS B 1 137 ? 15.867 -11.672 0.779 1 97.81 137 LYS B N 1
ATOM 2553 C CA . LYS B 1 137 ? 15.664 -10.516 1.648 1 97.81 137 LYS B CA 1
ATOM 2554 C C . LYS B 1 137 ? 14.672 -9.539 1.035 1 97.81 137 LYS B C 1
ATOM 2556 O O . LYS B 1 137 ? 14.672 -9.32 -0.178 1 97.81 137 LYS B O 1
ATOM 2561 N N . VAL B 1 138 ? 13.914 -8.859 1.839 1 98.25 138 VAL B N 1
ATOM 2562 C CA . VAL B 1 138 ? 12.836 -7.984 1.386 1 98.25 138 VAL B CA 1
ATOM 2563 C C . VAL B 1 138 ? 13.406 -6.637 0.952 1 98.25 138 VAL B C 1
ATOM 2565 O O . VAL B 1 138 ? 14.07 -5.957 1.736 1 98.25 138 VAL B O 1
ATOM 2568 N N . LEU B 1 139 ? 13.078 -6.277 -0.32 1 98.31 139 LEU B N 1
ATOM 2569 C CA . LEU B 1 139 ? 13.539 -5.012 -0.886 1 98.31 139 LEU B CA 1
ATOM 2570 C C . LEU B 1 139 ? 12.406 -3.996 -0.943 1 98.31 139 LEU B C 1
ATOM 2572 O O . LEU B 1 139 ? 12.648 -2.787 -0.968 1 98.31 139 LEU B O 1
ATOM 2576 N N . TYR B 1 140 ? 11.195 -4.512 -1.023 1 98.38 140 TYR B N 1
ATOM 2577 C CA . TYR B 1 140 ? 9.992 -3.697 -1.157 1 98.38 140 TYR B CA 1
ATOM 2578 C C . TYR B 1 140 ? 8.766 -4.457 -0.673 1 98.38 140 TYR B C 1
ATOM 2580 O O . TYR B 1 140 ? 8.688 -5.676 -0.825 1 98.38 140 TYR B O 1
ATOM 2588 N N . GLN B 1 141 ? 7.816 -3.668 -0.091 1 98.12 141 GLN B N 1
ATOM 2589 C CA . GLN B 1 141 ? 6.547 -4.273 0.286 1 98.12 141 GLN B CA 1
ATOM 2590 C C . GLN B 1 141 ? 5.43 -3.232 0.325 1 98.12 141 GLN B C 1
ATOM 2592 O O . GLN B 1 141 ? 5.672 -2.068 0.648 1 98.12 141 GLN B O 1
ATOM 2597 N N . GLN B 1 142 ? 4.277 -3.682 -0.002 1 97.88 142 GLN B N 1
ATOM 2598 C CA . GLN B 1 142 ? 3.062 -2.873 0.022 1 97.88 142 GLN B CA 1
ATOM 2599 C C . GLN B 1 142 ? 1.835 -3.734 0.306 1 97.88 142 GLN B C 1
ATOM 2601 O O . GLN B 1 142 ? 1.699 -4.832 -0.239 1 97.88 142 GLN B O 1
ATOM 2606 N N . ARG B 1 143 ? 0.987 -3.258 1.209 1 97.19 143 ARG B N 1
ATOM 2607 C CA . ARG B 1 143 ? -0.298 -3.881 1.511 1 97.19 143 ARG B CA 1
ATOM 2608 C C . ARG B 1 143 ? -1.422 -2.85 1.496 1 97.19 143 ARG B C 1
ATOM 2610 O O . ARG B 1 143 ? -1.24 -1.719 1.952 1 97.19 143 ARG B O 1
ATOM 2617 N N . GLN B 1 144 ? -2.557 -3.289 1.015 1 97.75 144 GLN B N 1
ATOM 2618 C CA . GLN B 1 144 ? -3.713 -2.4 1.022 1 97.75 144 GLN B CA 1
ATOM 2619 C C . GLN B 1 144 ? -5.004 -3.182 1.252 1 97.75 144 GLN B C 1
ATOM 2621 O O . GLN B 1 144 ? -5.016 -4.41 1.16 1 97.75 144 GLN B O 1
ATOM 2626 N N . THR B 1 145 ? -6.152 -2.488 1.492 1 97.12 145 THR B N 1
ATOM 2627 C CA . THR B 1 145 ? -7.398 -3.158 1.846 1 97.12 145 THR B CA 1
ATOM 2628 C C . THR B 1 145 ? -8.477 -2.881 0.803 1 97.12 145 THR B C 1
ATOM 2630 O O . THR B 1 145 ? -9.664 -3.123 1.047 1 97.12 145 THR B O 1
ATOM 2633 N N . ASN B 1 146 ? -8.117 -2.35 -0.404 1 95.25 146 ASN B N 1
ATOM 2634 C CA . ASN B 1 146 ? -9.078 -2.064 -1.464 1 95.25 146 ASN B CA 1
ATOM 2635 C C . ASN B 1 146 ? -8.5 -2.369 -2.842 1 95.25 146 ASN B C 1
ATOM 2637 O O . ASN B 1 146 ? -7.293 -2.553 -2.986 1 95.25 146 ASN B O 1
ATOM 2641 N N . PRO B 1 147 ? -9.391 -2.482 -3.85 1 95.31 147 PRO B N 1
ATOM 2642 C CA . PRO B 1 147 ? -8.883 -2.906 -5.156 1 95.31 147 PRO B CA 1
ATOM 2643 C C . PRO B 1 147 ? -8.219 -1.769 -5.93 1 95.31 147 PRO B C 1
ATOM 2645 O O . PRO B 1 147 ? -7.547 -2.01 -6.934 1 95.31 147 PRO B O 1
ATOM 2648 N N . PHE B 1 148 ? -8.359 -0.593 -5.449 1 95.88 148 PHE B N 1
ATOM 2649 C CA . PHE B 1 148 ? -7.84 0.546 -6.199 1 95.88 148 PHE B CA 1
ATOM 2650 C C . PHE B 1 148 ? -6.566 1.079 -5.559 1 95.88 148 PHE B C 1
ATOM 2652 O O . PHE B 1 148 ? -6.273 0.776 -4.402 1 95.88 148 PHE B O 1
ATOM 2659 N N . GLY B 1 149 ? -5.84 1.808 -6.305 1 93.88 149 GLY B N 1
ATOM 2660 C CA . GLY B 1 149 ? -4.664 2.475 -5.766 1 93.88 149 GLY B CA 1
ATOM 2661 C C . GLY B 1 149 ? -3.461 1.559 -5.652 1 93.88 149 GLY B C 1
ATOM 2662 O O . GLY B 1 149 ? -2.549 1.822 -4.867 1 93.88 149 GLY B O 1
ATOM 2663 N N . ARG B 1 150 ? -3.494 0.484 -6.293 1 95.69 150 ARG B N 1
ATOM 2664 C CA . ARG B 1 150 ? -2.361 -0.435 -6.363 1 95.69 150 ARG B CA 1
ATOM 2665 C C . ARG B 1 150 ? -1.26 0.124 -7.258 1 95.69 150 ARG B C 1
ATOM 2667 O O . ARG B 1 150 ? -1.52 0.96 -8.125 1 95.69 150 ARG B O 1
ATOM 2674 N N . PRO B 1 151 ? -0.028 -0.323 -7.02 1 96.44 151 PRO B N 1
ATOM 2675 C CA . PRO B 1 151 ? 1.014 0.112 -7.953 1 96.44 151 PRO B CA 1
ATOM 2676 C C . PRO B 1 151 ? 0.81 -0.438 -9.359 1 96.44 151 PRO B C 1
ATOM 2678 O O . PRO B 1 151 ? 0.694 -1.652 -9.547 1 96.44 151 PRO B O 1
ATOM 2681 N N . HIS B 1 152 ? 0.829 0.481 -10.281 1 93.38 152 HIS B N 1
ATOM 2682 C CA . HIS B 1 152 ? 0.788 0.047 -11.68 1 93.38 152 HIS B CA 1
ATOM 2683 C C . HIS B 1 152 ? 2.129 -0.534 -12.109 1 93.38 152 HIS B C 1
ATOM 2685 O O . HIS B 1 152 ? 3.146 -0.328 -11.445 1 93.38 152 HIS B O 1
ATOM 2691 N N . ALA B 1 153 ? 2.092 -1.229 -13.266 1 93.25 153 ALA B N 1
ATOM 2692 C CA . ALA B 1 153 ? 3.299 -1.889 -13.758 1 93.25 153 ALA B CA 1
ATOM 2693 C C . ALA B 1 153 ? 4.441 -0.891 -13.922 1 93.25 153 ALA B C 1
ATOM 2695 O O . ALA B 1 153 ? 5.59 -1.188 -13.586 1 93.25 153 ALA B O 1
ATOM 2696 N N . LYS B 1 154 ? 4.09 0.267 -14.406 1 93.62 154 LYS B N 1
ATOM 2697 C CA . LYS B 1 154 ? 5.109 1.297 -14.602 1 93.62 154 LYS B CA 1
ATOM 2698 C C . LYS B 1 154 ? 5.75 1.688 -13.273 1 93.62 154 LYS B C 1
ATOM 2700 O O . LYS B 1 154 ? 6.969 1.861 -13.195 1 93.62 154 LYS B O 1
ATOM 2705 N N . GLU B 1 155 ? 4.961 1.842 -12.25 1 95.38 155 GLU B N 1
ATOM 2706 C CA . GLU B 1 155 ? 5.469 2.234 -10.945 1 95.38 155 GLU B CA 1
ATOM 2707 C C . GLU B 1 155 ? 6.285 1.112 -10.305 1 95.38 155 GLU B C 1
ATOM 2709 O O . GLU B 1 155 ? 7.262 1.371 -9.602 1 95.38 155 GLU B O 1
ATOM 2714 N N . LEU B 1 156 ? 5.863 -0.138 -10.508 1 97 156 LEU B N 1
ATOM 2715 C CA . LEU B 1 156 ? 6.645 -1.273 -10.031 1 97 156 LEU B CA 1
ATOM 2716 C C . LEU B 1 156 ? 8.031 -1.285 -10.68 1 97 156 LEU B C 1
ATOM 2718 O O . LEU B 1 156 ? 9.031 -1.53 -10.008 1 97 156 LEU B O 1
ATOM 2722 N N . ARG B 1 157 ? 8.086 -0.975 -12.008 1 96.44 157 ARG B N 1
ATOM 2723 C CA . ARG B 1 157 ? 9.367 -0.916 -12.703 1 96.44 157 ARG B CA 1
ATOM 2724 C C . ARG B 1 157 ? 10.234 0.214 -12.156 1 96.44 157 ARG B C 1
ATOM 2726 O O . ARG B 1 157 ? 11.445 0.049 -11.984 1 96.44 157 ARG B O 1
ATOM 2733 N N . LYS B 1 158 ? 9.594 1.335 -11.844 1 96.38 158 LYS B N 1
ATOM 2734 C CA . LYS B 1 158 ? 10.328 2.445 -11.242 1 96.38 158 LYS B CA 1
ATOM 2735 C C . LYS B 1 158 ? 10.914 2.055 -9.891 1 96.38 158 LYS B C 1
ATOM 2737 O O . LYS B 1 158 ? 12.055 2.389 -9.578 1 96.38 158 LYS B O 1
ATOM 2742 N N . THR B 1 159 ? 10.102 1.404 -9.094 1 97.38 159 THR B N 1
ATOM 2743 C CA . THR B 1 159 ? 10.547 0.933 -7.789 1 97.38 159 THR B CA 1
ATOM 2744 C C . THR B 1 159 ? 11.758 0.015 -7.93 1 97.38 159 THR B C 1
ATOM 2746 O O . THR B 1 159 ? 12.758 0.185 -7.227 1 97.38 159 THR B O 1
ATOM 2749 N N . ILE B 1 160 ? 11.68 -0.886 -8.836 1 97.62 160 ILE B N 1
ATOM 2750 C CA . ILE B 1 160 ? 12.742 -1.855 -9.07 1 97.62 160 ILE B CA 1
ATOM 2751 C C . ILE B 1 160 ? 14.008 -1.133 -9.523 1 97.62 160 ILE B C 1
ATOM 2753 O O . ILE B 1 160 ? 15.094 -1.386 -8.992 1 97.62 160 ILE B O 1
ATOM 2757 N N . GLN B 1 161 ? 13.867 -0.24 -10.516 1 96.81 161 GLN B N 1
ATOM 2758 C CA . GLN B 1 161 ? 15 0.517 -11.023 1 96.81 161 GLN B CA 1
ATOM 2759 C C . GLN B 1 161 ? 15.656 1.349 -9.922 1 96.81 161 GLN B C 1
ATOM 2761 O O . GLN B 1 161 ? 16.875 1.383 -9.805 1 96.81 161 GLN B O 1
ATOM 2766 N N . TYR B 1 162 ? 14.828 1.969 -9.156 1 96.88 162 TYR B N 1
ATOM 2767 C CA . TYR B 1 162 ? 15.32 2.811 -8.07 1 96.88 162 TYR B CA 1
ATOM 2768 C C . TYR B 1 162 ? 16.125 1.992 -7.066 1 96.88 162 TYR B C 1
ATOM 2770 O O . TYR B 1 162 ? 17.219 2.389 -6.672 1 96.88 162 TYR B O 1
ATOM 2778 N N . ILE B 1 163 ? 15.609 0.857 -6.684 1 97.62 163 ILE B N 1
ATOM 2779 C CA . ILE B 1 163 ? 16.25 0.005 -5.691 1 97.62 163 ILE B CA 1
ATOM 2780 C C . ILE B 1 163 ? 17.562 -0.545 -6.254 1 97.62 163 ILE B C 1
ATOM 2782 O O . ILE B 1 163 ? 18.594 -0.506 -5.586 1 97.62 163 ILE B O 1
ATOM 2786 N N . ARG B 1 164 ? 17.547 -0.958 -7.473 1 96.75 164 ARG B N 1
ATOM 2787 C CA . ARG B 1 164 ? 18.734 -1.53 -8.102 1 96.75 164 ARG B CA 1
ATOM 2788 C C . ARG B 1 164 ? 19.859 -0.501 -8.188 1 96.75 164 ARG B C 1
ATOM 2790 O O . ARG B 1 164 ? 21.031 -0.827 -7.957 1 96.75 164 ARG B O 1
ATOM 2797 N N . LYS B 1 165 ? 19.516 0.68 -8.492 1 97 165 LYS B N 1
ATOM 2798 C CA . LYS B 1 165 ? 20.5 1.739 -8.688 1 97 165 LYS B CA 1
ATOM 2799 C C . LYS B 1 165 ? 21.125 2.166 -7.355 1 97 165 LYS B C 1
ATOM 2801 O O . LYS B 1 165 ? 22.219 2.721 -7.328 1 97 165 LYS B O 1
ATOM 2806 N N . ASN B 1 166 ? 20.406 1.838 -6.23 1 97.25 166 ASN B N 1
ATOM 2807 C CA . ASN B 1 166 ? 20.844 2.414 -4.961 1 97.25 166 ASN B CA 1
ATOM 2808 C C . ASN B 1 166 ? 21.125 1.331 -3.926 1 97.25 166 ASN B C 1
ATOM 2810 O O . ASN B 1 166 ? 21.188 1.613 -2.729 1 97.25 166 ASN B O 1
ATOM 2814 N N . LEU B 1 167 ? 21.297 0.137 -4.312 1 96.5 167 LEU B N 1
ATOM 2815 C CA . LEU B 1 167 ? 21.547 -0.977 -3.408 1 96.5 167 LEU B CA 1
ATOM 2816 C C . LEU B 1 167 ? 22.781 -0.707 -2.553 1 96.5 167 LEU B C 1
ATOM 2818 O O . LEU B 1 167 ? 23.766 -0.153 -3.039 1 96.5 167 LEU B O 1
ATOM 2822 N N . LYS B 1 168 ? 22.703 -1.131 -1.332 1 94.62 168 LYS B N 1
ATOM 2823 C CA . LYS B 1 168 ? 23.859 -1.076 -0.437 1 94.62 168 LYS B CA 1
ATOM 2824 C C . LYS B 1 168 ? 24.75 -2.305 -0.608 1 94.62 168 LYS B C 1
ATOM 2826 O O . LYS B 1 168 ? 24.25 -3.4 -0.883 1 94.62 168 LYS B O 1
#

Foldseek 3Di:
DFLDDFQDFADWDWWAWLVRDIDTPVVCLVVAPFAKEKEKEAWDPVDPLRLVQLLQCQVCVVVRVVVRYAYEYEFADDSVSVVVVCVVRVRPHTYTYPPPCPNCVRRVFDWDAPPHPDDDPHITTHIKIFMATSNRGTQDIDYDDDSPDDDHPVRVSVSVVVCVVDPD/DFLDDFQDFADWDWWAWLVRDIDTPVVCLVVAPFAKEKEKEAWDPVDPLRLVQLLQCQVCVVVRVVVRYAYEYEFADDSVSVVVVCVVRVRPHTYTYPPPCPNCVRRVFDWDAPPHPDDDPHITTHIKIFMATSNRGTQDIDYDDDSPDDDHPVRVSVSVVVCVVDPD

Organism: NCBI:txid1508404

Sequence (336 aa):
MSVFQLNDQAPDFKLTGLDRKEYHLADMLEQNDEKWLLLIYFRGSWCPACMEELDELEDTISYFNKHNISLLTITHDEKTALEKMQKEHQFSFPVLLDEDFSFLKAYDVYYHGEDAPYEDHGEHAEPAYFLLNEKGKVLYQQRQTNPFGRPHAKELRKTIQYIRKNLKMSVFQLNDQAPDFKLTGLDRKEYHLADMLEQNDEKWLLLIYFRGSWCPACMEELDELEDTISYFNKHNISLLTITHDEKTALEKMQKEHQFSFPVLLDEDFSFLKAYDVYYHGEDAPYEDHGEHAEPAYFLLNEKGKVLYQQRQTNPFGRPHAKELRKTIQYIRKNLK